Protein AF-A0A662EIR3-F1 (afdb_monomer)

Nearest PDB structures (foldseek):
  6yra-assembly1_A  TM=6.986E-01  e=1.076E-05  Pseudomonas jessenii
  5z3g-assembly1_T  TM=8.349E-01  e=4.621E-01  Saccharomyces cerevisiae S288C
  8etj-assembly1_P  TM=8.121E-01  e=1.147E+00  Schizosaccharomyces pombe
  6i6y-assembly1_A-2  TM=3.501E-01  e=4.910E-01  Thermus thermophilus HB8
  7vwy-assembly1_G  TM=3.283E-01  e=4.096E+00  Escherichia coli K-12

pLDDT: mean 91.27, std 8.28, range [61.19, 98.62]

Sequence (252 aa):
GTSTDVAYIVKGFPRESSITVTIGGVKTNIRCPDLLSIALGGGTIVKHRGEEVQALGPESVGYNLVRLGKAFGGPLLTVHDVAVAQGVLDKRLDVFKTDFATHPEKIDALPERLIENAWAAIKATLEEAIDKMKTTAEPVPAIFIGGGALVVPREGIAGVSEVLSPEHFEVGGAVGTTIAEIGAYAEGVVDLEREEREEAIARVIEQAKDNAAAAGAIRETVEVMDIEEIPFTYMPGKREKIRVRVKGKIFA

Foldseek 3Di:
DFKDKDFDDDPRHTDWDPAQDQDPNRGHPDTDRDIDIDRDFQQFFQDADQLRTPDTDVDGCVVCCCPADQLNVHDTDGLLLLLVLVVLQDFADPVDPDTSGPCVVSSVPHDPSSSVNVLVNLLVRVLVSLVVRDPDQAADAAEAAAPRSSSHDQPPRHSHPGYDYDPHRNCVVVVCVVFDWQKFKFKDKDFVVVDPPVVRQVVRVVVRLVRSVVVQFPSVQKDWDDWDWAFDPPDPGGITMIMIMITGHNPD

Radius of gyration: 23.66 Å; Cα contacts (8 Å, |Δi|>4): 471; chains: 1; bounding box: 55×37×73 Å

Structure (mmCIF, N/CA/C/O backbone):
data_AF-A0A662EIR3-F1
#
_entry.id   AF-A0A662EIR3-F1
#
loop_
_atom_site.group_PDB
_atom_site.id
_atom_site.type_symbol
_atom_site.label_atom_id
_atom_site.label_alt_id
_atom_site.label_comp_id
_atom_site.label_asym_id
_atom_site.label_entity_id
_atom_site.label_seq_id
_atom_site.pdbx_PDB_ins_code
_atom_site.Cartn_x
_atom_site.Cartn_y
_atom_site.Cartn_z
_atom_site.occupancy
_atom_site.B_iso_or_equiv
_atom_site.auth_seq_id
_atom_site.auth_comp_id
_atom_site.auth_asym_id
_atom_site.auth_atom_id
_atom_site.pdbx_PDB_model_num
ATOM 1 N N . GLY A 1 1 ? 1.526 5.157 -9.940 1.00 83.62 1 GLY A N 1
ATOM 2 C CA . GLY A 1 1 ? 2.305 5.692 -11.081 1.00 83.62 1 GLY A CA 1
ATOM 3 C C . GLY A 1 1 ? 3.651 6.237 -10.641 1.00 83.62 1 GLY A C 1
ATOM 4 O O . GLY A 1 1 ? 4.645 5.970 -11.299 1.00 83.62 1 GLY A O 1
ATOM 5 N N . THR A 1 2 ? 3.682 6.976 -9.533 1.00 92.38 2 THR A N 1
ATOM 6 C CA . THR A 1 2 ? 4.880 7.630 -8.979 1.00 92.38 2 THR A CA 1
ATOM 7 C C . THR A 1 2 ? 5.377 6.993 -7.682 1.00 92.38 2 THR A C 1
ATOM 9 O O . THR A 1 2 ? 6.575 6.977 -7.432 1.00 92.38 2 THR A O 1
ATOM 12 N N . SER A 1 3 ? 4.458 6.473 -6.873 1.00 94.12 3 SER A N 1
ATOM 13 C CA . SER A 1 3 ? 4.717 5.905 -5.553 1.00 94.12 3 SER A CA 1
ATOM 14 C C . SER A 1 3 ? 3.952 4.599 -5.352 1.00 94.12 3 SER A C 1
ATOM 16 O O . SER A 1 3 ? 3.041 4.276 -6.128 1.00 94.12 3 SER A O 1
ATOM 18 N N . THR A 1 4 ? 4.343 3.892 -4.294 1.00 95.31 4 THR A N 1
ATOM 19 C CA . THR A 1 4 ? 3.625 2.772 -3.686 1.00 95.31 4 THR A CA 1
ATOM 20 C C . THR A 1 4 ? 3.397 3.133 -2.227 1.00 95.31 4 THR A C 1
ATOM 22 O O . THR A 1 4 ? 4.340 3.516 -1.534 1.00 95.31 4 THR A O 1
ATOM 25 N N . ASP A 1 5 ? 2.150 3.018 -1.786 1.00 94.44 5 ASP A N 1
ATOM 26 C CA . ASP A 1 5 ? 1.739 3.282 -0.413 1.00 94.44 5 ASP A CA 1
ATOM 27 C C . ASP A 1 5 ? 1.404 1.947 0.252 1.00 94.44 5 ASP A C 1
ATOM 29 O O . ASP A 1 5 ? 0.556 1.196 -0.233 1.00 94.44 5 ASP A O 1
ATOM 33 N N . VAL A 1 6 ? 2.100 1.632 1.341 1.00 94.75 6 VAL A N 1
ATOM 34 C CA . VAL A 1 6 ? 1.934 0.383 2.086 1.00 94.75 6 VAL A CA 1
ATOM 35 C C . VAL A 1 6 ? 1.214 0.692 3.393 1.00 94.75 6 VAL A C 1
ATOM 37 O O . VAL A 1 6 ? 1.633 1.574 4.140 1.00 94.75 6 VAL A O 1
ATOM 40 N N . ALA A 1 7 ? 0.142 -0.043 3.672 1.00 92.88 7 ALA A N 1
ATOM 41 C CA . ALA A 1 7 ? -0.585 -0.010 4.937 1.00 92.88 7 ALA A CA 1
ATOM 42 C C . ALA A 1 7 ? -0.716 -1.427 5.497 1.00 92.88 7 ALA A C 1
ATOM 44 O O . ALA A 1 7 ? -0.669 -2.408 4.754 1.00 92.88 7 ALA A O 1
ATOM 45 N N . TYR A 1 8 ? -0.933 -1.526 6.806 1.00 92.50 8 TYR A N 1
ATOM 46 C CA . TYR A 1 8 ? -1.205 -2.791 7.479 1.00 92.50 8 TYR A CA 1
ATOM 47 C C . TYR A 1 8 ? -2.636 -2.828 8.006 1.00 92.50 8 TYR A C 1
ATOM 49 O O . TYR A 1 8 ? -3.099 -1.851 8.594 1.00 92.50 8 TYR A O 1
ATOM 57 N N . ILE A 1 9 ? -3.332 -3.953 7.827 1.00 89.50 9 ILE A N 1
ATOM 58 C CA . ILE A 1 9 ? -4.700 -4.143 8.321 1.00 89.50 9 ILE A CA 1
ATOM 59 C C . ILE A 1 9 ? -4.675 -5.102 9.511 1.00 89.50 9 ILE A C 1
ATOM 61 O O . ILE A 1 9 ? -4.200 -6.229 9.407 1.00 89.50 9 ILE A O 1
ATOM 65 N N . VAL A 1 10 ? -5.238 -4.670 10.637 1.00 82.62 10 VAL A N 1
ATOM 66 C CA . VAL A 1 10 ? -5.405 -5.464 11.857 1.00 82.62 10 VAL A CA 1
ATOM 67 C C . VAL A 1 10 ? -6.895 -5.587 12.144 1.00 82.62 10 VAL A C 1
ATOM 69 O O . VAL A 1 10 ? -7.578 -4.579 12.301 1.00 82.62 10 VAL A O 1
ATOM 72 N N . LYS A 1 11 ? -7.414 -6.821 12.203 1.00 80.12 11 LYS A N 1
ATOM 73 C CA . LYS A 1 11 ? -8.836 -7.106 12.496 1.00 80.12 11 LYS A CA 1
ATOM 74 C C . LYS A 1 11 ? -9.819 -6.306 11.615 1.00 80.12 11 LYS A C 1
ATOM 76 O O . LYS A 1 11 ? -10.857 -5.856 12.084 1.00 80.12 11 LYS A O 1
ATOM 81 N N . GLY A 1 12 ? -9.476 -6.112 10.341 1.00 78.19 12 GLY A N 1
ATOM 82 C CA . GLY A 1 12 ? -10.305 -5.382 9.375 1.00 78.19 12 GLY A CA 1
ATOM 83 C C . GLY A 1 12 ? -10.124 -3.860 9.361 1.00 78.19 12 GLY A C 1
ATOM 84 O O . GLY A 1 12 ? -10.799 -3.199 8.580 1.00 78.19 12 GLY A O 1
ATOM 85 N N . PHE A 1 13 ? -9.209 -3.297 10.164 1.00 77.06 13 PHE A N 1
ATOM 86 C CA . PHE A 1 13 ? -8.953 -1.851 10.224 1.00 77.06 13 PHE A CA 1
ATOM 87 C C . PHE A 1 13 ? -7.511 -1.509 9.875 1.00 77.06 13 PHE A C 1
ATOM 89 O O . PHE A 1 13 ? -6.610 -2.264 10.241 1.00 77.06 13 PHE A O 1
ATOM 96 N N . PRO A 1 14 ? -7.260 -0.355 9.232 1.00 84.75 14 PRO A N 1
ATOM 97 C CA . PRO A 1 14 ? -5.908 0.164 9.109 1.00 84.75 14 PRO A CA 1
ATOM 98 C C . PRO A 1 14 ? -5.269 0.309 10.493 1.00 84.75 14 PRO A C 1
ATOM 100 O O . PRO A 1 14 ? -5.877 0.870 11.411 1.00 84.75 14 PRO A O 1
ATOM 103 N N . ARG A 1 15 ? -4.038 -0.185 10.636 1.00 85.69 15 ARG A N 1
ATOM 104 C CA . ARG A 1 15 ? -3.185 0.081 11.795 1.00 85.69 15 ARG A CA 1
ATOM 105 C C . ARG A 1 15 ? -3.068 1.594 11.969 1.00 85.69 15 ARG A C 1
ATOM 107 O O . ARG A 1 15 ? -2.798 2.299 11.003 1.00 85.69 15 ARG A O 1
ATOM 114 N N . GLU A 1 16 ? -3.280 2.098 13.181 1.00 79.75 16 GLU A N 1
ATOM 115 C CA . GLU A 1 16 ? -3.047 3.513 13.488 1.00 79.75 16 GLU A CA 1
ATOM 116 C C . GLU A 1 16 ? -1.551 3.765 13.709 1.00 79.75 16 GLU A C 1
ATOM 118 O O . GLU A 1 16 ? -0.860 2.936 14.307 1.00 79.75 16 GLU A O 1
ATOM 123 N N . SER A 1 17 ? -1.060 4.927 13.275 1.00 71.12 17 SER A N 1
ATOM 124 C CA . SER A 1 17 ? 0.298 5.353 13.613 1.00 71.12 17 SER A CA 1
ATOM 125 C C . SER A 1 17 ? 0.422 5.558 15.126 1.00 71.12 17 SER A C 1
ATOM 127 O O . SER A 1 17 ? -0.402 6.231 15.752 1.00 71.12 17 SER A O 1
ATOM 129 N N . SER A 1 18 ? 1.468 4.981 15.722 1.00 61.19 18 SER A N 1
ATOM 130 C CA . SER A 1 18 ? 1.810 5.163 17.139 1.00 61.19 18 SER A CA 1
ATOM 131 C C . SER A 1 18 ? 2.574 6.466 17.406 1.00 61.19 18 SER A C 1
ATOM 133 O O . SER A 1 18 ? 2.771 6.843 18.562 1.00 61.19 18 SER A O 1
ATOM 135 N N . ILE A 1 19 ? 3.005 7.162 16.348 1.00 61.62 19 ILE A N 1
ATOM 136 C CA . ILE A 1 19 ? 3.846 8.357 16.422 1.00 61.62 19 ILE A CA 1
ATOM 137 C C . ILE A 1 19 ? 2.969 9.601 16.261 1.00 61.62 19 ILE A C 1
ATOM 139 O O . ILE A 1 19 ? 2.091 9.661 15.405 1.00 61.62 19 ILE A O 1
ATOM 143 N N . THR A 1 20 ? 3.236 10.629 17.072 1.00 61.50 20 THR A N 1
ATOM 144 C CA . THR A 1 20 ? 2.607 11.949 16.911 1.00 61.50 20 THR A CA 1
ATOM 145 C C . THR A 1 20 ? 2.882 12.495 15.510 1.00 61.50 20 THR A C 1
ATOM 147 O O . THR A 1 20 ? 4.029 12.746 15.133 1.00 61.50 20 THR A O 1
ATOM 150 N N . VAL A 1 21 ? 1.823 12.682 14.725 1.00 63.56 21 VAL A N 1
ATOM 151 C CA . VAL A 1 21 ? 1.935 13.150 13.342 1.00 63.56 21 VAL A CA 1
ATOM 152 C C . VAL A 1 21 ? 2.084 14.663 13.335 1.00 63.56 21 VAL A C 1
ATOM 154 O O . VAL A 1 21 ? 1.350 15.378 14.021 1.00 63.56 21 VAL A O 1
ATOM 157 N N . THR A 1 22 ? 3.035 15.163 12.548 1.00 63.62 22 THR A N 1
ATOM 158 C CA . THR A 1 22 ? 3.207 16.602 12.338 1.00 63.62 22 THR A CA 1
ATOM 159 C C . THR A 1 22 ? 2.425 17.028 11.100 1.00 63.62 22 THR A C 1
ATOM 161 O O . THR A 1 22 ? 2.801 16.674 9.987 1.00 63.62 22 THR A O 1
ATOM 164 N N . ILE A 1 23 ? 1.348 17.793 11.280 1.00 67.75 23 ILE A N 1
ATOM 165 C CA . ILE A 1 23 ? 0.509 18.311 10.189 1.00 67.75 23 ILE A CA 1
ATOM 166 C C . ILE A 1 23 ? 0.749 19.817 10.092 1.00 67.75 23 ILE A C 1
ATOM 168 O O . ILE A 1 23 ? 0.566 20.539 11.069 1.00 67.75 23 ILE A O 1
ATOM 172 N N . GLY A 1 24 ? 1.221 20.297 8.936 1.00 70.00 24 GLY A N 1
ATOM 173 C CA . GLY A 1 24 ? 1.513 21.724 8.735 1.00 70.00 24 GLY A CA 1
ATOM 174 C C . GLY A 1 24 ? 2.557 22.297 9.707 1.00 70.00 24 GLY A C 1
ATOM 175 O O . GLY A 1 24 ? 2.486 23.470 10.056 1.00 70.00 24 GLY A O 1
ATOM 176 N N . GLY A 1 25 ? 3.493 21.472 10.192 1.00 71.50 25 GLY A N 1
ATOM 177 C CA . GLY A 1 25 ? 4.500 21.867 11.187 1.00 71.50 25 GLY A CA 1
ATOM 178 C C . GLY A 1 25 ? 4.048 21.758 12.650 1.00 71.50 25 GLY A C 1
ATOM 179 O O . GLY A 1 25 ? 4.860 21.968 13.549 1.00 71.50 25 GLY A O 1
ATOM 180 N N . VAL A 1 26 ? 2.792 21.381 12.914 1.00 73.88 26 VAL A N 1
ATOM 181 C CA . VAL A 1 26 ? 2.252 21.213 14.271 1.00 73.88 26 VAL A CA 1
ATOM 182 C C . VAL A 1 26 ? 2.210 19.737 14.641 1.00 73.88 26 VAL A C 1
ATOM 184 O O . VAL A 1 26 ? 1.605 18.939 13.929 1.00 73.88 26 VAL A O 1
ATOM 187 N N . LYS A 1 27 ? 2.816 19.366 15.776 1.00 73.69 27 LYS A N 1
ATOM 188 C CA . LYS A 1 27 ? 2.657 18.021 16.345 1.00 73.69 27 LYS A CA 1
ATOM 189 C C . LYS A 1 27 ? 1.226 17.844 16.835 1.00 73.69 27 LYS A C 1
ATOM 191 O O . LYS A 1 27 ? 0.773 18.570 17.716 1.00 73.69 27 LYS A O 1
ATOM 196 N N . THR A 1 28 ? 0.538 16.861 16.278 1.00 66.38 28 THR A N 1
ATOM 197 C CA . THR A 1 28 ? -0.834 16.516 16.635 1.00 66.38 28 THR A CA 1
ATOM 198 C C . THR A 1 28 ? -0.865 15.164 17.339 1.00 66.38 28 THR A C 1
ATOM 200 O O . THR A 1 28 ? -0.016 14.305 17.099 1.00 66.38 28 THR A O 1
ATOM 203 N N . ASN A 1 29 ? -1.861 14.970 18.204 1.00 63.31 29 ASN A N 1
ATOM 204 C CA . ASN A 1 29 ? -2.186 13.661 18.775 1.00 63.31 29 ASN A CA 1
ATOM 205 C C . ASN A 1 29 ? -3.294 12.959 17.966 1.00 63.31 29 ASN A C 1
ATOM 207 O O . ASN A 1 29 ? -4.036 12.135 18.496 1.00 63.31 29 ASN A O 1
ATOM 211 N N . ILE A 1 30 ? -3.455 13.347 16.695 1.00 65.69 30 ILE A N 1
ATOM 212 C CA . ILE A 1 30 ? -4.407 12.724 15.780 1.00 65.69 30 ILE A CA 1
ATOM 213 C C . ILE A 1 30 ? -3.809 11.385 15.371 1.00 65.69 30 ILE A C 1
ATOM 215 O O . ILE A 1 30 ? -2.724 11.334 14.790 1.00 65.69 30 ILE A O 1
ATOM 219 N N . ARG A 1 31 ? -4.522 10.303 15.672 1.00 65.44 31 ARG A N 1
ATOM 220 C CA . ARG A 1 31 ? -4.171 8.977 15.176 1.00 65.44 31 ARG A CA 1
ATOM 221 C C . ARG A 1 31 ? -4.766 8.810 13.781 1.00 65.44 31 ARG A C 1
ATOM 223 O O . ARG A 1 31 ? -5.983 8.804 13.622 1.00 65.44 31 ARG A O 1
ATOM 230 N N . CYS A 1 32 ? -3.902 8.748 12.773 1.00 71.56 32 CYS A N 1
ATOM 231 C CA . CYS A 1 32 ? -4.267 8.474 11.385 1.00 71.56 32 CYS A CA 1
ATOM 232 C C . CYS A 1 32 ? -3.869 7.039 11.005 1.00 71.56 32 CYS A C 1
ATOM 234 O O . CYS A 1 32 ? -3.042 6.438 11.704 1.00 71.56 32 CYS A O 1
ATOM 236 N N . PRO A 1 33 ? -4.415 6.490 9.903 1.00 79.88 33 PRO A N 1
ATOM 237 C CA . PRO A 1 33 ? -3.879 5.279 9.300 1.00 79.88 33 PRO A CA 1
ATOM 238 C C . PRO A 1 33 ? -2.369 5.397 9.103 1.00 79.88 33 PRO A C 1
ATOM 240 O O . PRO A 1 33 ? -1.872 6.424 8.633 1.00 79.88 33 PRO A O 1
ATOM 243 N N . ASP A 1 34 ? -1.657 4.355 9.501 1.00 85.38 34 ASP A N 1
ATOM 244 C CA . ASP A 1 34 ? -0.227 4.232 9.299 1.00 85.38 34 ASP A CA 1
ATOM 245 C C . ASP A 1 34 ? 0.041 3.853 7.842 1.00 85.38 34 ASP A C 1
ATOM 247 O O . ASP A 1 34 ? -0.380 2.794 7.366 1.00 85.38 34 ASP A O 1
ATOM 251 N N . LEU A 1 35 ? 0.693 4.764 7.129 1.00 88.62 35 LEU A N 1
ATOM 252 C CA . LEU A 1 35 ? 0.992 4.654 5.710 1.00 88.62 35 LEU A CA 1
ATOM 253 C C . LEU A 1 35 ? 2.485 4.881 5.506 1.00 88.62 35 LEU A C 1
ATOM 255 O O . LEU A 1 35 ? 3.019 5.935 5.855 1.00 88.62 35 LEU A O 1
ATOM 259 N N . LEU A 1 36 ? 3.144 3.903 4.892 1.00 90.94 36 LEU A N 1
ATOM 260 C CA . LEU A 1 36 ? 4.515 4.021 4.423 1.00 90.94 36 LEU A CA 1
ATOM 261 C C . LEU A 1 36 ? 4.509 4.244 2.912 1.00 90.94 36 LEU A C 1
ATOM 263 O O . LEU A 1 36 ? 4.244 3.323 2.142 1.00 90.94 36 LEU A O 1
ATOM 267 N N . SER A 1 37 ? 4.838 5.461 2.491 1.00 93.38 37 SER A N 1
ATOM 268 C CA . SER A 1 37 ? 4.984 5.806 1.077 1.00 93.38 37 SER A CA 1
ATOM 269 C C . SER A 1 37 ? 6.434 5.648 0.627 1.00 93.38 37 SER A C 1
ATOM 271 O O . SER A 1 37 ? 7.339 6.273 1.183 1.00 93.38 37 SER A O 1
ATOM 273 N N . ILE A 1 38 ? 6.652 4.863 -0.426 1.00 95.44 38 ILE A N 1
ATOM 274 C CA . ILE A 1 38 ? 7.944 4.733 -1.109 1.00 95.44 38 ILE A CA 1
ATOM 275 C C . ILE A 1 38 ? 7.860 5.301 -2.528 1.00 95.44 38 ILE A C 1
ATOM 277 O O . ILE A 1 38 ? 6.828 5.209 -3.198 1.00 95.44 38 ILE A O 1
ATOM 281 N N . ALA A 1 39 ? 8.965 5.870 -3.017 1.00 95.00 39 ALA A N 1
ATOM 282 C CA . ALA A 1 39 ? 9.076 6.452 -4.360 1.00 95.00 39 ALA A CA 1
ATOM 283 C C . ALA A 1 39 ? 9.225 5.380 -5.463 1.00 95.00 39 ALA A C 1
ATOM 285 O O . ALA A 1 39 ? 10.112 5.448 -6.316 1.00 95.00 39 ALA A O 1
ATOM 286 N N . LEU A 1 40 ? 8.357 4.370 -5.434 1.00 97.12 40 LEU A N 1
ATOM 287 C CA . LEU A 1 40 ? 8.352 3.236 -6.347 1.00 97.12 40 LEU A CA 1
ATOM 288 C C . LEU A 1 40 ? 6.993 3.136 -7.039 1.00 97.12 40 LEU A C 1
ATOM 290 O O . LEU A 1 40 ? 6.003 2.752 -6.434 1.00 97.12 40 LEU A O 1
ATOM 294 N N . GLY A 1 41 ? 6.931 3.461 -8.320 1.00 95.75 41 GLY A N 1
ATOM 295 C CA . GLY A 1 41 ? 5.775 3.214 -9.173 1.00 95.75 41 GLY A CA 1
ATOM 296 C C . GLY A 1 41 ? 6.220 3.021 -10.617 1.00 95.75 41 GLY A C 1
ATOM 297 O O . GLY A 1 41 ? 7.395 3.179 -10.923 1.00 95.75 41 GLY A O 1
ATOM 298 N N . GLY A 1 42 ? 5.291 2.722 -11.529 1.00 95.19 42 GLY A N 1
ATOM 299 C CA . GLY A 1 42 ? 5.645 2.433 -12.928 1.00 95.19 42 GLY A CA 1
ATOM 300 C C . GLY A 1 42 ? 6.483 3.506 -13.630 1.00 95.19 42 GLY A C 1
ATOM 301 O O . GLY A 1 42 ? 7.351 3.178 -14.426 1.00 95.19 42 GLY A O 1
ATOM 302 N N . GLY A 1 43 ? 6.296 4.783 -13.299 1.00 96.88 43 GLY A N 1
ATOM 303 C CA . GLY A 1 43 ? 7.100 5.869 -13.855 1.00 96.88 43 GLY A CA 1
ATOM 304 C C . GLY A 1 43 ? 8.414 6.141 -13.122 1.00 96.88 43 GLY A C 1
ATOM 305 O O . GLY A 1 43 ? 9.130 7.052 -13.530 1.00 96.88 43 GLY A O 1
ATOM 306 N N . THR A 1 44 ? 8.718 5.451 -12.020 1.00 98.44 44 THR A N 1
ATOM 307 C CA . THR A 1 44 ? 9.977 5.639 -11.284 1.00 98.44 44 THR A CA 1
ATOM 308 C C . THR A 1 44 ? 11.153 5.358 -12.210 1.00 98.44 44 THR A C 1
ATOM 310 O O . THR A 1 44 ? 11.189 4.324 -12.878 1.00 98.44 44 THR A O 1
ATOM 313 N N . ILE A 1 45 ? 12.097 6.298 -12.268 1.00 98.56 45 ILE A N 1
ATOM 314 C CA . ILE A 1 45 ? 13.262 6.214 -13.151 1.00 98.56 45 ILE A CA 1
ATOM 315 C C . ILE A 1 45 ? 14.263 5.208 -12.580 1.00 98.56 45 ILE A C 1
ATOM 317 O O . ILE A 1 45 ? 14.642 5.294 -11.412 1.00 98.56 45 ILE A O 1
ATOM 321 N N . VAL A 1 46 ? 14.734 4.291 -13.421 1.00 98.56 46 VAL A N 1
ATOM 322 C CA . VAL A 1 46 ? 15.822 3.365 -13.095 1.00 98.56 46 VAL A CA 1
ATOM 323 C C . VAL A 1 46 ? 17.140 4.031 -13.482 1.00 98.56 46 VAL A C 1
ATOM 325 O O . VAL A 1 46 ? 17.440 4.209 -14.664 1.00 98.56 46 VAL A O 1
ATOM 328 N N . LYS A 1 47 ? 17.934 4.435 -12.486 1.00 98.25 47 LYS A N 1
ATOM 329 C CA . LYS A 1 47 ? 19.252 5.044 -12.697 1.00 98.25 47 LYS A CA 1
ATOM 330 C C . LYS A 1 47 ? 20.283 3.933 -12.805 1.00 98.25 47 LYS A C 1
ATOM 332 O O . LYS A 1 47 ? 20.452 3.160 -11.865 1.00 98.25 47 LYS A O 1
ATOM 337 N N . HIS A 1 48 ? 20.981 3.860 -13.931 1.00 97.81 48 HIS A N 1
ATOM 338 C CA . HIS A 1 48 ? 21.931 2.786 -14.198 1.00 97.81 48 HIS A CA 1
ATOM 339 C C . HIS A 1 48 ? 23.194 3.293 -14.904 1.00 97.81 48 HIS A C 1
ATOM 341 O O . HIS A 1 48 ? 23.182 4.332 -15.569 1.00 97.81 48 HIS A O 1
ATOM 347 N N . ARG A 1 49 ? 24.287 2.539 -14.771 1.00 96.94 49 ARG A N 1
ATOM 348 C CA . ARG A 1 49 ? 25.535 2.723 -15.518 1.00 96.94 49 ARG A CA 1
ATOM 349 C C . ARG A 1 49 ? 25.908 1.391 -16.160 1.00 96.94 49 ARG A C 1
ATOM 351 O O . ARG A 1 49 ? 26.348 0.471 -15.481 1.00 96.94 49 ARG A O 1
ATOM 358 N N . GLY A 1 50 ? 25.716 1.284 -17.473 1.00 95.06 50 GLY A N 1
ATOM 359 C CA . GLY A 1 50 ? 25.782 -0.018 -18.140 1.00 95.06 50 GLY A CA 1
ATOM 360 C C . GLY A 1 50 ? 24.688 -0.933 -17.592 1.00 95.06 50 GLY A C 1
ATOM 361 O O . GLY A 1 50 ? 23.520 -0.554 -17.614 1.00 95.06 50 GLY A O 1
ATOM 362 N N . GLU A 1 51 ? 25.069 -2.093 -17.069 1.00 97.19 51 GLU A N 1
ATOM 363 C CA . GLU A 1 51 ? 24.150 -3.082 -16.486 1.00 97.19 51 GLU A CA 1
ATOM 364 C C . GLU A 1 51 ? 23.939 -2.913 -14.973 1.00 97.19 51 GLU A C 1
ATOM 366 O O . GLU A 1 51 ? 23.092 -3.583 -14.386 1.00 97.19 51 GLU A O 1
ATOM 371 N N . GLU A 1 52 ? 24.707 -2.034 -14.326 1.00 97.31 52 GLU A N 1
ATOM 372 C CA . GLU A 1 52 ? 24.623 -1.785 -12.887 1.00 97.31 52 GLU A CA 1
ATOM 373 C C . GLU A 1 52 ? 23.515 -0.773 -12.577 1.00 97.31 52 GLU A C 1
ATOM 375 O O . GLU A 1 52 ? 23.531 0.353 -13.086 1.00 97.31 52 GLU A O 1
ATOM 380 N N . VAL A 1 53 ? 22.578 -1.146 -11.704 1.00 98.19 53 VAL A N 1
ATOM 381 C CA . VAL A 1 53 ? 21.535 -0.248 -11.195 1.00 98.19 53 VAL A CA 1
ATOM 382 C C . VAL A 1 53 ? 22.070 0.510 -9.988 1.00 98.19 53 VAL A C 1
ATOM 384 O O . VAL A 1 53 ? 22.390 -0.079 -8.962 1.00 98.19 53 VAL A O 1
ATOM 387 N N . GLN A 1 54 ? 22.157 1.832 -10.114 1.00 97.75 54 GLN A N 1
ATOM 388 C CA . GLN A 1 54 ? 22.684 2.715 -9.074 1.00 97.75 54 GLN A CA 1
ATOM 389 C C . GLN A 1 54 ? 21.604 3.136 -8.074 1.00 97.75 54 GLN A C 1
ATOM 391 O O . GLN A 1 54 ? 21.899 3.317 -6.896 1.00 97.75 54 GLN A O 1
ATOM 396 N N . ALA A 1 55 ? 20.371 3.347 -8.547 1.00 97.25 55 ALA A N 1
ATOM 397 C CA . ALA A 1 55 ? 19.235 3.743 -7.718 1.00 97.25 55 ALA A CA 1
ATOM 398 C C . ALA A 1 55 ? 17.903 3.614 -8.475 1.00 97.25 55 ALA A C 1
ATOM 400 O O . ALA A 1 55 ? 17.860 3.640 -9.708 1.00 97.25 55 ALA A O 1
ATOM 401 N N . LEU A 1 56 ? 16.807 3.571 -7.718 1.00 97.88 56 LEU A N 1
ATOM 402 C CA . LEU A 1 56 ? 15.445 3.760 -8.214 1.00 97.88 56 LEU A CA 1
ATOM 403 C C . LEU A 1 56 ? 14.929 5.119 -7.732 1.00 97.88 56 LEU A C 1
ATOM 405 O O . LEU A 1 56 ? 14.869 5.370 -6.530 1.00 97.88 56 LEU A O 1
ATOM 409 N N . GLY A 1 57 ? 14.560 5.999 -8.662 1.00 95.62 57 GLY A N 1
ATOM 410 C CA . GLY A 1 57 ? 14.009 7.314 -8.341 1.00 95.62 57 GLY A CA 1
ATOM 411 C C . GLY A 1 57 ? 14.927 8.187 -7.458 1.00 95.62 57 GLY A C 1
ATOM 412 O O . GLY A 1 57 ? 16.159 8.114 -7.588 1.00 95.62 57 GLY A O 1
ATOM 413 N N . PRO A 1 58 ? 14.353 9.052 -6.593 1.00 95.38 58 PRO A N 1
ATOM 414 C CA . PRO A 1 58 ? 12.913 9.235 -6.339 1.00 95.38 58 PRO A CA 1
ATOM 415 C C . PRO A 1 58 ? 12.145 9.890 -7.501 1.00 95.38 58 PRO A C 1
ATOM 417 O O . PRO A 1 58 ? 10.918 9.967 -7.479 1.00 95.38 58 PRO A O 1
ATOM 420 N N . GLU A 1 59 ? 12.852 10.377 -8.519 1.00 97.38 59 GLU A N 1
ATOM 421 C CA . GLU A 1 59 ? 12.276 10.994 -9.704 1.00 97.38 59 GLU A CA 1
ATOM 422 C C . GLU A 1 59 ? 11.413 9.995 -10.483 1.00 97.38 59 GLU A C 1
ATOM 424 O O . GLU A 1 59 ? 11.784 8.839 -10.716 1.00 97.38 59 GLU A O 1
ATOM 429 N N . SER A 1 60 ? 10.254 10.473 -10.929 1.00 97.50 60 SER A N 1
ATOM 430 C CA . SER A 1 60 ? 9.298 9.699 -11.705 1.00 97.50 60 SER A CA 1
ATOM 431 C C . SER A 1 60 ? 8.822 10.509 -12.900 1.00 97.50 60 SER A C 1
ATOM 433 O O . SER A 1 60 ? 8.561 11.707 -12.788 1.00 97.50 60 SER A O 1
ATOM 435 N N . VAL A 1 61 ? 8.653 9.848 -14.044 1.00 96.56 61 VAL A N 1
ATOM 436 C CA . VAL A 1 61 ? 8.049 10.473 -15.228 1.00 96.56 61 VAL A CA 1
ATOM 437 C C . VAL A 1 61 ? 6.543 10.695 -15.056 1.00 96.56 61 VAL A C 1
ATOM 439 O O . VAL A 1 61 ? 5.962 11.503 -15.779 1.00 96.56 61 VAL A O 1
ATOM 442 N N . GLY A 1 62 ? 5.908 10.030 -14.080 1.00 93.25 62 GLY A N 1
ATOM 443 C CA . GLY A 1 62 ? 4.503 10.228 -13.724 1.00 93.25 62 GLY A CA 1
ATOM 444 C C . GLY A 1 62 ? 3.573 10.187 -14.939 1.00 93.25 62 GLY A C 1
ATOM 445 O O . GLY A 1 62 ? 3.58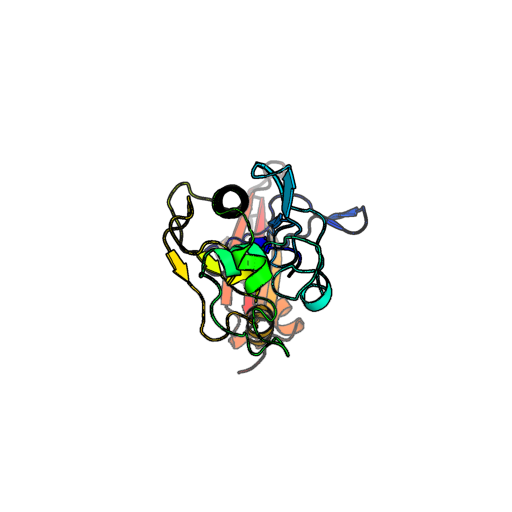8 9.233 -15.714 1.00 93.25 62 GLY A O 1
ATOM 446 N N . TYR A 1 63 ? 2.783 11.246 -15.132 1.00 90.88 63 TYR A N 1
ATOM 447 C CA . TYR A 1 63 ? 1.853 11.354 -16.263 1.00 90.88 63 TYR A CA 1
ATOM 448 C C . TYR A 1 63 ? 2.549 11.390 -17.641 1.00 90.88 63 TYR A C 1
ATOM 450 O O . TYR A 1 63 ? 1.908 11.121 -18.653 1.00 90.88 63 TYR A O 1
ATOM 458 N N . ASN A 1 64 ? 3.853 11.692 -17.698 1.00 95.00 64 ASN A N 1
ATOM 459 C CA . ASN A 1 64 ? 4.643 11.708 -18.932 1.00 95.00 64 ASN A CA 1
ATOM 460 C C . ASN A 1 64 ? 5.187 10.324 -19.324 1.00 95.00 64 ASN A C 1
ATOM 462 O O . ASN A 1 64 ? 6.015 10.250 -20.231 1.00 95.00 64 ASN A O 1
ATOM 466 N N . LEU A 1 65 ? 4.752 9.235 -18.679 1.00 94.81 65 LEU A N 1
ATOM 467 C CA . LEU A 1 65 ? 5.233 7.877 -18.959 1.00 94.81 65 LEU A CA 1
ATOM 468 C C . LEU A 1 65 ? 5.185 7.521 -20.451 1.00 94.81 65 LEU A C 1
ATOM 470 O O . LEU A 1 65 ? 6.203 7.130 -21.012 1.00 94.81 65 LEU A O 1
ATOM 474 N N . VAL A 1 66 ? 4.057 7.783 -21.115 1.00 94.25 66 VAL A N 1
ATOM 475 C CA . VAL A 1 66 ? 3.861 7.502 -22.552 1.00 94.25 66 VAL A CA 1
ATOM 476 C C . VAL A 1 66 ? 4.789 8.327 -23.456 1.00 94.25 66 VAL A C 1
ATOM 478 O O . VAL A 1 66 ? 5.001 7.994 -24.613 1.00 94.25 66 VAL A O 1
ATOM 481 N N . ARG A 1 67 ? 5.366 9.421 -22.954 1.00 94.81 67 ARG A N 1
ATOM 482 C CA . ARG A 1 67 ? 6.302 10.261 -23.712 1.00 94.81 67 ARG A CA 1
ATOM 483 C C . ARG A 1 67 ? 7.763 9.941 -23.398 1.00 94.81 67 ARG A C 1
ATOM 485 O O . ARG A 1 67 ? 8.624 10.127 -24.254 1.00 94.81 67 ARG A O 1
ATOM 492 N N . LEU A 1 68 ? 8.060 9.562 -22.156 1.00 97.75 68 LEU A N 1
ATOM 493 C CA . LEU A 1 68 ? 9.428 9.501 -21.643 1.00 97.75 68 LEU A CA 1
ATOM 494 C C . LEU A 1 68 ? 9.940 8.082 -21.375 1.00 97.75 68 LEU A C 1
ATOM 496 O O . LEU A 1 68 ? 11.157 7.905 -21.399 1.00 97.75 68 LEU A O 1
ATO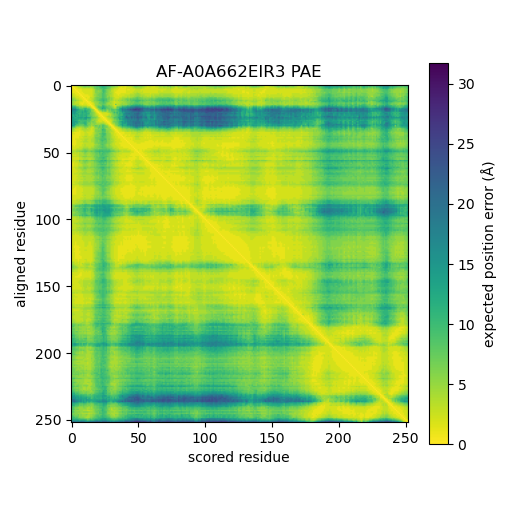M 500 N N . GLY A 1 69 ? 9.058 7.102 -21.160 1.00 97.69 69 GLY A N 1
ATOM 501 C CA . GLY A 1 69 ? 9.427 5.700 -20.939 1.00 97.69 69 GLY A CA 1
ATOM 502 C C . GLY A 1 69 ? 9.914 5.013 -22.216 1.00 97.69 69 GLY A C 1
ATOM 503 O O . GLY A 1 69 ? 9.433 5.316 -23.313 1.00 97.69 69 GLY A O 1
ATOM 504 N N . LYS A 1 70 ? 10.866 4.085 -22.089 1.00 98.19 70 LYS A N 1
ATOM 505 C CA . LYS A 1 70 ? 11.474 3.384 -23.234 1.00 98.19 70 LYS A CA 1
ATOM 506 C C . LYS A 1 70 ? 10.478 2.541 -24.024 1.00 98.19 70 LYS A C 1
ATOM 508 O O . LYS A 1 70 ? 10.525 2.600 -25.251 1.00 98.19 70 LYS A O 1
ATOM 513 N N . ALA A 1 71 ? 9.545 1.861 -23.355 1.00 97.06 71 ALA A N 1
ATOM 514 C CA . ALA A 1 71 ? 8.474 1.069 -23.967 1.00 97.06 71 ALA A CA 1
ATOM 515 C C . ALA A 1 71 ? 7.583 1.903 -24.899 1.00 97.06 71 ALA A C 1
ATOM 517 O O . ALA A 1 71 ? 6.883 1.358 -25.752 1.00 97.06 71 ALA A O 1
ATOM 518 N N . PHE A 1 72 ? 7.623 3.230 -24.757 1.00 96.94 72 PHE A N 1
ATOM 519 C CA . PHE A 1 72 ? 6.868 4.182 -25.565 1.00 96.94 72 PHE A CA 1
ATOM 520 C C . PHE A 1 72 ? 7.734 5.020 -26.510 1.00 96.94 72 PHE A C 1
ATOM 522 O O . PHE A 1 72 ? 7.274 6.023 -27.052 1.00 96.94 72 PHE A O 1
ATOM 529 N N . GLY A 1 73 ? 9.000 4.649 -26.708 1.00 97.25 73 GLY A N 1
ATOM 530 C CA . GLY A 1 73 ? 9.902 5.393 -27.581 1.00 97.25 73 GLY A CA 1
ATOM 531 C C . GLY A 1 73 ? 10.677 6.506 -26.870 1.00 97.25 73 GLY A C 1
ATOM 532 O O . GLY A 1 73 ? 11.506 7.167 -27.501 1.00 97.25 73 GLY A O 1
ATOM 533 N N . GLY A 1 74 ? 10.469 6.705 -25.571 1.00 97.94 74 GLY A N 1
ATOM 534 C CA . GLY A 1 74 ? 11.144 7.726 -24.781 1.00 97.94 74 GLY A CA 1
ATOM 535 C C . GLY A 1 74 ? 12.596 7.381 -24.410 1.00 97.94 74 GLY A C 1
ATOM 536 O O . GLY A 1 74 ? 13.078 6.272 -24.669 1.00 97.94 74 GLY A O 1
ATOM 537 N N . PRO A 1 75 ? 13.343 8.345 -23.840 1.00 97.06 75 PRO A N 1
ATOM 538 C CA . PRO A 1 75 ? 14.759 8.158 -23.535 1.00 97.06 75 PRO A CA 1
ATOM 539 C C . PRO A 1 75 ? 15.028 7.496 -22.174 1.00 97.06 75 PRO A C 1
ATOM 541 O O . PRO A 1 75 ? 16.127 6.976 -21.975 1.00 97.06 75 PRO A O 1
ATOM 544 N N . LEU A 1 76 ? 14.073 7.515 -21.240 1.00 98.19 76 LEU A N 1
ATOM 545 C CA . LEU A 1 76 ? 14.291 7.139 -19.841 1.00 98.19 76 LEU A CA 1
ATOM 546 C C . LEU A 1 76 ? 13.849 5.701 -19.577 1.00 98.19 76 LEU A C 1
ATOM 548 O O . LEU A 1 76 ? 12.743 5.324 -19.945 1.00 98.19 76 LEU A O 1
ATOM 552 N N . LEU A 1 77 ? 14.704 4.922 -18.909 1.00 98.50 77 LEU A N 1
ATOM 553 C CA . LEU A 1 77 ? 14.334 3.611 -18.380 1.00 98.50 77 LEU A CA 1
ATOM 554 C C . LEU A 1 77 ? 13.512 3.789 -17.097 1.00 98.50 77 LEU A C 1
ATOM 556 O O . LEU A 1 77 ? 13.924 4.511 -16.186 1.00 98.50 77 LEU A O 1
ATOM 560 N N . THR A 1 78 ? 12.367 3.125 -17.022 1.00 98.50 78 THR A N 1
ATOM 561 C CA . THR A 1 78 ? 11.428 3.190 -15.897 1.00 98.50 78 THR A CA 1
ATOM 562 C C . THR A 1 78 ? 11.063 1.799 -15.383 1.00 98.50 78 THR A C 1
ATOM 564 O O . THR A 1 78 ? 11.312 0.797 -16.048 1.00 98.50 78 THR A O 1
ATOM 567 N N . VAL A 1 79 ? 10.444 1.723 -14.204 1.00 98.25 79 VAL A N 1
ATOM 568 C CA . VAL A 1 79 ? 9.918 0.461 -13.645 1.00 98.25 79 VAL A CA 1
ATOM 569 C C . VAL A 1 79 ? 8.916 -0.211 -14.592 1.00 98.25 79 VAL A C 1
ATOM 571 O O . VAL A 1 79 ? 8.941 -1.427 -14.741 1.00 98.25 79 VAL A O 1
ATOM 574 N N . HIS A 1 80 ? 8.073 0.570 -15.277 1.00 97.31 80 HIS A N 1
ATOM 575 C CA . HIS A 1 80 ? 7.160 0.066 -16.308 1.00 97.31 80 HIS A CA 1
ATOM 576 C C . HIS A 1 80 ? 7.923 -0.644 -17.426 1.00 97.31 80 HIS A C 1
ATOM 578 O O . HIS A 1 80 ? 7.556 -1.747 -17.807 1.00 97.31 80 HIS A O 1
ATOM 584 N N . ASP A 1 81 ? 9.011 -0.048 -17.910 1.00 98.06 81 ASP A N 1
ATOM 585 C CA . ASP A 1 81 ? 9.830 -0.634 -18.976 1.00 98.06 81 ASP A CA 1
ATOM 586 C C . ASP A 1 81 ? 10.473 -1.959 -18.538 1.00 98.06 81 ASP A C 1
ATOM 588 O O . ASP A 1 81 ? 10.508 -2.912 -19.311 1.00 98.06 81 ASP A O 1
ATOM 592 N N . VAL A 1 82 ? 10.937 -2.040 -17.285 1.00 98.38 82 VAL A N 1
ATOM 593 C CA . VAL A 1 82 ? 11.480 -3.280 -16.701 1.00 98.38 82 VAL A CA 1
ATOM 594 C C . VAL A 1 82 ? 10.398 -4.358 -16.606 1.00 98.38 82 VAL A C 1
ATOM 596 O O . VAL A 1 82 ? 10.664 -5.513 -16.920 1.00 98.38 82 VAL A O 1
ATOM 599 N N . ALA A 1 83 ? 9.174 -3.994 -16.219 1.00 97.50 83 ALA A N 1
ATOM 600 C CA . ALA A 1 83 ? 8.050 -4.925 -16.149 1.00 97.50 83 ALA A CA 1
ATOM 601 C C . ALA A 1 83 ? 7.634 -5.463 -17.531 1.00 97.50 83 ALA A C 1
ATOM 603 O O . ALA A 1 83 ? 7.325 -6.647 -17.662 1.00 97.50 83 ALA A O 1
ATOM 604 N N . VAL A 1 84 ? 7.671 -4.617 -18.568 1.00 97.12 84 VAL A N 1
ATOM 605 C CA . VAL A 1 84 ? 7.478 -5.056 -19.961 1.00 97.12 84 VAL A CA 1
ATOM 606 C C . VAL A 1 84 ? 8.589 -6.027 -20.368 1.00 97.12 84 VAL A C 1
ATOM 608 O O . VAL A 1 84 ? 8.296 -7.096 -20.890 1.00 97.12 84 VAL A O 1
ATOM 611 N N . ALA A 1 85 ? 9.852 -5.699 -20.076 1.00 97.56 85 ALA A N 1
ATOM 612 C CA . ALA A 1 85 ? 11.005 -6.540 -20.410 1.00 97.56 85 ALA A CA 1
ATOM 613 C C . ALA A 1 85 ? 10.977 -7.916 -19.720 1.00 97.56 85 ALA A C 1
ATOM 615 O O . ALA A 1 85 ? 11.364 -8.916 -20.311 1.00 97.56 85 ALA A O 1
ATOM 616 N N . GLN A 1 86 ? 10.501 -7.968 -18.473 1.00 96.62 86 GLN A N 1
ATOM 617 C CA . GLN A 1 86 ? 10.318 -9.205 -17.702 1.00 96.62 86 GLN A CA 1
ATOM 618 C C . GLN A 1 86 ? 9.109 -10.036 -18.170 1.00 96.62 86 GLN A C 1
ATOM 620 O O . GLN A 1 86 ? 8.890 -11.133 -17.665 1.00 96.62 86 GLN A O 1
ATOM 625 N N . GLY A 1 87 ? 8.284 -9.514 -19.085 1.00 94.00 87 GLY A N 1
ATOM 626 C CA . GLY A 1 87 ? 7.069 -10.185 -19.552 1.00 94.00 87 GLY A CA 1
ATOM 627 C C . GLY A 1 87 ? 5.954 -10.272 -18.506 1.00 94.00 87 GLY A C 1
ATOM 628 O O . GLY A 1 87 ? 4.987 -10.998 -18.710 1.00 94.00 87 GLY A O 1
ATOM 629 N N . VAL A 1 88 ? 6.060 -9.543 -17.389 1.00 92.81 88 VAL A N 1
ATOM 630 C CA . VAL A 1 88 ? 5.009 -9.505 -16.354 1.00 92.81 88 VAL A CA 1
ATOM 631 C C . VAL A 1 88 ? 3.886 -8.527 -16.702 1.00 92.81 88 VAL A C 1
ATOM 633 O O . VAL A 1 88 ? 2.777 -8.648 -16.185 1.00 92.81 88 VAL A O 1
ATOM 636 N N . LEU A 1 89 ? 4.176 -7.554 -17.573 1.00 92.50 89 LEU A N 1
ATOM 637 C CA . LEU A 1 89 ? 3.187 -6.666 -18.167 1.00 92.50 89 LEU A CA 1
ATOM 638 C C . LEU A 1 89 ? 3.026 -7.011 -19.649 1.00 92.50 89 LEU A C 1
ATOM 640 O O . LEU A 1 89 ? 3.852 -6.627 -20.472 1.00 92.50 89 LEU A O 1
ATOM 644 N N . ASP A 1 90 ? 1.938 -7.706 -19.965 1.00 87.38 90 ASP A N 1
ATOM 645 C CA . ASP A 1 90 ? 1.649 -8.290 -21.281 1.00 87.38 90 ASP A CA 1
ATOM 646 C C . ASP A 1 90 ? 0.302 -7.836 -21.871 1.00 87.38 90 ASP A C 1
ATOM 648 O O . ASP A 1 90 ? -0.103 -8.269 -22.951 1.00 87.38 90 ASP A O 1
ATOM 652 N N . LYS A 1 91 ? -0.414 -6.963 -21.156 1.00 86.94 91 LYS A N 1
ATOM 653 C CA . LYS A 1 91 ? -1.749 -6.500 -21.530 1.00 86.94 91 LYS A CA 1
ATOM 654 C C . LYS A 1 91 ? -1.947 -5.019 -21.262 1.00 86.94 91 LYS A C 1
ATOM 656 O O . LYS A 1 91 ? -1.438 -4.449 -20.293 1.00 86.94 91 LYS A O 1
ATOM 661 N N . ARG A 1 92 ? -2.768 -4.400 -22.108 1.00 86.62 92 ARG A N 1
ATOM 662 C CA . ARG A 1 92 ? -3.216 -3.022 -21.926 1.00 86.62 92 ARG A CA 1
ATOM 663 C C . ARG A 1 92 ? -4.151 -2.939 -20.720 1.00 86.62 92 ARG A C 1
ATOM 665 O O . ARG A 1 92 ? -5.118 -3.689 -20.634 1.00 86.62 92 ARG A O 1
ATOM 672 N N . LEU A 1 93 ? -3.916 -1.973 -19.837 1.00 77.19 93 LEU A N 1
ATOM 673 C CA . LEU A 1 93 ? -4.935 -1.560 -18.873 1.00 77.19 93 LEU A CA 1
ATOM 674 C C . LEU A 1 93 ? -5.951 -0.638 -19.544 1.00 77.19 93 LEU A C 1
ATOM 676 O O . LEU A 1 93 ? -5.555 0.323 -20.200 1.00 77.19 93 LEU A O 1
ATOM 680 N N . ASP A 1 94 ? -7.240 -0.838 -19.288 1.00 80.56 94 ASP A N 1
ATOM 681 C CA . ASP A 1 94 ? -8.295 0.035 -19.826 1.00 80.56 94 ASP A CA 1
ATOM 682 C C . ASP A 1 94 ? -8.206 1.487 -19.330 1.00 80.56 94 ASP A C 1
ATOM 684 O O . ASP A 1 94 ? -8.700 2.405 -19.983 1.00 80.56 94 ASP A O 1
ATOM 688 N N . VAL A 1 95 ? -7.496 1.726 -18.221 1.00 73.25 95 VAL A N 1
ATOM 689 C CA . VAL A 1 95 ? -7.180 3.080 -17.740 1.00 73.25 95 VAL A CA 1
ATOM 690 C C . VAL A 1 95 ? -6.229 3.842 -18.679 1.00 73.25 95 VAL A C 1
ATOM 692 O O . VAL A 1 95 ? -6.162 5.073 -18.630 1.00 73.25 95 VAL A O 1
ATOM 695 N N . PHE A 1 96 ? -5.487 3.144 -19.546 1.00 75.94 96 PHE A N 1
ATOM 696 C CA . PHE A 1 96 ? -4.568 3.750 -20.502 1.00 75.94 96 PHE A CA 1
ATOM 697 C C . PHE A 1 96 ? -5.177 3.820 -21.904 1.00 75.94 96 PHE A C 1
ATOM 699 O O . PHE A 1 96 ? -5.725 2.861 -22.436 1.00 75.94 96 PHE A O 1
ATOM 706 N N . LYS A 1 97 ? -5.018 4.982 -22.549 1.00 83.69 97 LYS A N 1
ATOM 707 C CA . LYS A 1 97 ? -5.458 5.206 -23.939 1.00 83.69 97 LYS A CA 1
ATOM 708 C C . LYS A 1 97 ? -4.584 4.497 -24.976 1.00 83.69 97 LYS A C 1
ATOM 710 O O . LYS A 1 97 ? -4.999 4.344 -26.119 1.00 83.69 97 LYS A O 1
ATOM 715 N N . THR A 1 98 ? -3.362 4.147 -24.595 1.00 87.75 98 THR A N 1
ATOM 716 C CA . THR A 1 98 ? -2.362 3.493 -25.441 1.00 87.75 98 THR A CA 1
ATOM 717 C C . THR A 1 98 ? -2.142 2.066 -24.962 1.00 87.75 98 THR A C 1
ATOM 719 O O . THR A 1 98 ? -2.466 1.752 -23.818 1.00 87.75 98 THR A O 1
ATOM 722 N N . ASP A 1 99 ? -1.577 1.227 -25.827 1.00 92.62 99 ASP A N 1
ATOM 723 C CA . ASP A 1 99 ? -1.092 -0.100 -25.450 1.00 92.62 99 ASP A CA 1
ATOM 724 C C . ASP A 1 99 ? 0.007 -0.031 -24.371 1.00 92.62 99 ASP A C 1
ATOM 726 O O . ASP A 1 99 ? 0.571 1.041 -24.144 1.00 92.62 99 ASP A O 1
ATOM 730 N N . PHE A 1 100 ? 0.322 -1.146 -23.705 1.00 93.00 100 PHE A N 1
ATOM 731 C CA . PHE A 1 100 ? 1.334 -1.200 -22.637 1.00 93.00 100 PHE A CA 1
ATOM 732 C C . PHE A 1 100 ? 2.769 -0.987 -23.146 1.00 93.00 100 PHE A C 1
ATOM 734 O O . PHE A 1 100 ? 3.626 -0.552 -22.374 1.00 93.00 100 PHE A O 1
ATOM 741 N N . ALA A 1 101 ? 3.016 -1.226 -24.435 1.00 95.12 101 ALA A N 1
ATOM 742 C CA . ALA A 1 101 ? 4.240 -0.868 -25.140 1.00 95.12 101 ALA A CA 1
ATOM 743 C C . ALA A 1 101 ? 3.913 -0.517 -26.598 1.00 95.12 101 ALA A C 1
ATOM 745 O O . ALA A 1 101 ? 3.172 -1.230 -27.265 1.00 95.12 101 ALA A O 1
ATOM 746 N N . THR A 1 102 ? 4.467 0.584 -27.104 1.00 95.88 102 THR A N 1
ATOM 747 C CA . THR A 1 102 ? 4.324 0.990 -28.518 1.00 95.88 102 THR A CA 1
ATOM 748 C C . THR A 1 102 ? 5.629 0.890 -29.299 1.00 95.88 102 THR A C 1
ATOM 750 O O . THR A 1 102 ? 5.609 0.996 -30.520 1.00 95.88 102 THR A O 1
ATOM 753 N N . HIS A 1 103 ? 6.744 0.699 -28.593 1.00 97.00 103 HIS A N 1
ATOM 754 C CA . HIS A 1 103 ? 8.094 0.566 -29.135 1.00 97.00 103 HIS A CA 1
ATOM 755 C C . HIS A 1 103 ? 8.811 -0.623 -28.462 1.00 97.00 103 HIS A C 1
ATOM 757 O O . HIS A 1 103 ? 9.776 -0.417 -27.714 1.00 97.00 103 HIS A O 1
ATOM 763 N N . PRO A 1 104 ? 8.308 -1.864 -28.635 1.00 95.56 104 PRO A N 1
ATOM 764 C CA . PRO A 1 104 ? 8.883 -3.054 -28.001 1.00 95.56 104 PRO A CA 1
ATOM 765 C C . PRO A 1 104 ? 10.357 -3.263 -28.375 1.00 95.56 104 PRO A C 1
ATOM 767 O O . PRO A 1 104 ? 11.145 -3.686 -27.538 1.00 95.56 104 PRO A O 1
ATOM 770 N N . GLU A 1 105 ? 10.783 -2.824 -29.561 1.00 97.38 105 GLU A N 1
ATOM 771 C CA . GLU A 1 105 ? 12.171 -2.924 -30.010 1.00 97.38 105 GLU A CA 1
ATOM 772 C C . GLU A 1 105 ? 13.158 -2.159 -29.111 1.00 97.38 105 GLU A C 1
ATOM 774 O O . GLU A 1 105 ? 14.339 -2.498 -29.038 1.00 97.38 105 GLU A O 1
ATOM 779 N N . LYS A 1 106 ? 12.695 -1.120 -28.398 1.00 97.25 106 LYS A N 1
ATOM 780 C CA . LYS A 1 106 ? 13.525 -0.399 -27.418 1.00 97.25 106 LYS A CA 1
ATOM 781 C C . LYS A 1 106 ? 13.685 -1.147 -26.107 1.00 97.25 106 LYS A C 1
ATOM 783 O O . LYS A 1 106 ? 14.627 -0.848 -25.373 1.00 97.25 106 LYS A O 1
ATOM 788 N N . ILE A 1 107 ? 12.757 -2.048 -25.809 1.00 97.50 107 ILE A N 1
ATOM 789 C CA . ILE A 1 107 ? 12.828 -2.947 -24.666 1.00 97.50 107 ILE A CA 1
ATOM 790 C C . ILE A 1 107 ? 13.740 -4.121 -25.007 1.00 97.50 107 ILE A C 1
ATOM 792 O O . ILE A 1 107 ? 14.678 -4.375 -24.260 1.00 97.50 107 ILE A O 1
ATOM 796 N N . ASP A 1 108 ? 13.559 -4.726 -26.181 1.00 95.88 108 ASP A N 1
ATOM 797 C CA . ASP A 1 108 ? 14.377 -5.847 -26.664 1.00 95.88 108 ASP A CA 1
ATOM 798 C C . ASP A 1 108 ? 15.868 -5.487 -26.799 1.00 95.88 108 ASP A C 1
ATOM 800 O O . ASP A 1 108 ? 16.744 -6.342 -26.696 1.00 95.88 108 ASP A O 1
ATOM 804 N N . ALA A 1 109 ? 16.179 -4.205 -27.018 1.00 96.31 109 ALA A N 1
ATOM 805 C CA . ALA A 1 109 ? 17.549 -3.702 -27.090 1.00 96.31 109 ALA A CA 1
ATOM 806 C C . ALA A 1 109 ? 18.234 -3.521 -25.718 1.00 96.31 109 ALA A C 1
ATOM 808 O O . ALA A 1 109 ? 19.414 -3.156 -25.672 1.00 96.31 109 ALA A O 1
ATOM 809 N N . LEU A 1 110 ? 17.520 -3.695 -24.600 1.00 97.19 110 LEU A N 1
ATOM 810 C CA . LEU A 1 110 ? 18.094 -3.554 -23.263 1.00 97.19 110 LEU A CA 1
ATOM 811 C C . LEU A 1 110 ? 18.894 -4.809 -22.881 1.00 97.19 110 LEU A C 1
ATOM 813 O O . LEU A 1 110 ? 18.433 -5.921 -23.125 1.00 97.19 110 LEU A O 1
ATOM 817 N N . PRO A 1 111 ? 20.071 -4.665 -22.241 1.00 97.81 111 PRO A N 1
ATOM 818 C CA . PRO A 1 111 ? 20.817 -5.818 -21.752 1.00 97.81 111 PRO A CA 1
ATOM 819 C C . PRO A 1 111 ? 19.995 -6.614 -20.735 1.00 97.81 111 PRO A C 1
ATOM 821 O O . PRO A 1 111 ? 19.523 -6.045 -19.752 1.00 97.81 111 PRO A O 1
ATOM 824 N N . GLU A 1 112 ? 19.887 -7.927 -20.918 1.00 97.69 112 GLU A N 1
ATOM 825 C CA . GLU A 1 112 ? 19.136 -8.826 -20.027 1.00 97.69 112 GLU A CA 1
ATOM 826 C C . GLU A 1 112 ? 19.545 -8.648 -18.558 1.00 97.69 112 GLU A C 1
ATOM 828 O O . GLU A 1 112 ? 18.715 -8.396 -17.687 1.00 97.69 112 GLU A O 1
ATOM 833 N N . ARG A 1 113 ? 20.854 -8.607 -18.298 1.00 98.31 113 ARG A N 1
ATOM 834 C CA . ARG A 1 113 ? 21.413 -8.416 -16.956 1.00 98.31 113 ARG A CA 1
ATOM 835 C C . ARG A 1 113 ? 21.048 -7.070 -16.317 1.00 98.31 113 ARG A C 1
ATOM 837 O O . ARG A 1 113 ? 20.920 -6.986 -15.097 1.00 98.31 113 ARG A O 1
ATOM 844 N N . LEU A 1 114 ? 20.841 -6.011 -17.109 1.00 98.56 114 LEU A N 1
ATOM 845 C CA . LEU A 1 114 ? 20.318 -4.740 -16.590 1.00 98.56 114 LEU A CA 1
ATOM 846 C C . LEU A 1 114 ? 18.880 -4.912 -16.088 1.00 98.56 114 LEU A C 1
ATOM 848 O O . LEU A 1 114 ? 18.531 -4.392 -15.028 1.00 98.56 114 LEU A O 1
ATOM 852 N N . ILE A 1 115 ? 18.057 -5.634 -16.848 1.00 98.50 115 ILE A N 1
ATOM 853 C CA . ILE A 1 115 ? 16.656 -5.896 -16.513 1.00 98.50 115 ILE A CA 1
ATOM 854 C C . ILE A 1 115 ? 16.557 -6.769 -15.262 1.00 98.50 115 ILE A C 1
ATOM 856 O O . ILE A 1 115 ? 15.773 -6.454 -14.368 1.00 98.50 115 ILE A O 1
ATOM 860 N N . GLU A 1 116 ? 17.379 -7.812 -15.151 1.00 98.38 116 GLU A N 1
ATOM 861 C CA . GLU A 1 116 ? 17.469 -8.656 -13.953 1.00 98.38 116 GLU A CA 1
ATOM 862 C C . GLU A 1 116 ? 17.859 -7.843 -12.712 1.00 98.38 116 GLU A C 1
ATOM 864 O O . GLU A 1 116 ? 17.176 -7.900 -11.687 1.00 98.38 116 GLU A O 1
ATOM 869 N N . ASN A 1 117 ? 18.914 -7.025 -12.814 1.00 98.50 117 ASN A N 1
ATOM 870 C CA . ASN A 1 117 ? 19.373 -6.180 -11.711 1.00 98.50 117 ASN A CA 1
ATOM 871 C C . ASN A 1 117 ? 18.306 -5.157 -11.294 1.00 98.50 117 ASN A C 1
ATOM 873 O O . ASN A 1 117 ? 18.093 -4.929 -10.101 1.00 98.50 117 ASN A O 1
ATOM 877 N N . ALA A 1 118 ? 17.613 -4.547 -12.259 1.00 98.62 118 ALA A N 1
ATOM 878 C CA . ALA A 1 118 ? 16.542 -3.596 -11.978 1.00 98.62 118 ALA A CA 1
ATOM 879 C C . ALA A 1 118 ? 15.340 -4.275 -11.319 1.00 98.62 118 ALA A C 1
ATOM 881 O O . ALA A 1 118 ? 14.797 -3.748 -10.348 1.00 98.62 118 ALA A O 1
ATOM 882 N N . TRP A 1 119 ? 14.961 -5.460 -11.794 1.00 98.50 119 TRP A N 1
ATOM 883 C CA . TRP A 1 119 ? 13.876 -6.245 -11.217 1.00 98.50 119 TRP A CA 1
ATOM 884 C C . TRP A 1 119 ? 14.175 -6.675 -9.778 1.00 98.50 119 TRP A C 1
ATOM 886 O O . TRP A 1 119 ? 13.328 -6.518 -8.896 1.00 98.50 119 TRP A O 1
ATOM 896 N N . ALA A 1 120 ? 15.406 -7.117 -9.510 1.00 98.31 120 ALA A N 1
ATOM 897 C CA . ALA A 1 120 ? 15.867 -7.429 -8.162 1.00 98.31 120 ALA A CA 1
ATOM 898 C C . ALA A 1 120 ? 15.834 -6.196 -7.239 1.00 98.31 120 ALA A C 1
ATOM 900 O O . ALA A 1 120 ? 15.370 -6.294 -6.104 1.00 98.31 120 ALA A O 1
ATOM 901 N N . ALA A 1 121 ? 16.252 -5.022 -7.727 1.00 98.44 121 ALA A N 1
ATOM 902 C CA . ALA A 1 121 ? 16.192 -3.778 -6.958 1.00 98.44 121 ALA A CA 1
ATOM 903 C C . ALA A 1 121 ? 14.745 -3.348 -6.641 1.00 98.44 121 ALA A C 1
ATOM 905 O O . ALA A 1 121 ? 14.460 -2.920 -5.520 1.00 98.44 121 ALA A O 1
ATOM 906 N N . ILE A 1 122 ? 13.820 -3.487 -7.600 1.00 98.50 122 ILE A N 1
ATOM 907 C CA . ILE A 1 122 ? 12.384 -3.218 -7.401 1.00 98.50 122 ILE A CA 1
ATOM 908 C C . ILE A 1 122 ? 11.828 -4.148 -6.320 1.00 98.50 122 ILE A C 1
ATOM 910 O O . ILE A 1 122 ? 11.163 -3.685 -5.393 1.00 98.50 122 ILE A O 1
ATOM 914 N N . LYS A 1 123 ? 12.144 -5.446 -6.416 1.00 98.25 123 LYS A N 1
ATOM 915 C CA . LYS A 1 123 ? 11.735 -6.460 -5.443 1.00 98.25 123 LYS A CA 1
ATOM 916 C C . LYS A 1 123 ? 12.232 -6.133 -4.037 1.00 98.25 123 LYS A C 1
ATOM 918 O O . LYS A 1 123 ? 11.416 -6.035 -3.128 1.00 98.25 123 LYS A O 1
ATOM 923 N N . ALA A 1 124 ? 13.530 -5.886 -3.879 1.00 98.12 124 ALA A N 1
ATOM 924 C CA . ALA A 1 124 ? 14.130 -5.575 -2.584 1.00 98.12 124 ALA A CA 1
ATOM 925 C C . ALA A 1 124 ? 13.526 -4.307 -1.954 1.00 98.12 124 ALA A C 1
ATOM 927 O O . ALA A 1 124 ? 13.237 -4.279 -0.761 1.00 98.12 124 ALA A O 1
ATOM 928 N N . THR A 1 125 ? 13.268 -3.274 -2.766 1.00 97.75 125 THR A N 1
ATOM 929 C CA . THR A 1 125 ? 12.633 -2.028 -2.300 1.00 97.75 125 THR A CA 1
ATOM 930 C C . THR A 1 125 ? 11.216 -2.280 -1.771 1.00 97.75 125 THR A C 1
ATOM 932 O O . THR A 1 125 ? 10.808 -1.702 -0.763 1.00 97.75 125 THR A O 1
ATOM 935 N N . LEU A 1 126 ? 10.456 -3.147 -2.446 1.00 97.06 126 LEU A N 1
ATOM 936 C CA . LEU A 1 126 ? 9.107 -3.525 -2.033 1.00 97.06 126 LEU A CA 1
ATOM 937 C C . LEU A 1 126 ? 9.121 -4.385 -0.760 1.00 97.06 126 LEU A C 1
ATOM 939 O O . LEU A 1 126 ? 8.343 -4.127 0.155 1.00 97.06 126 LEU A O 1
ATOM 943 N N . GLU A 1 127 ? 10.025 -5.363 -0.680 1.00 97.31 127 GLU A N 1
ATOM 944 C CA . GLU A 1 127 ? 10.219 -6.220 0.497 1.00 97.31 127 GLU A CA 1
ATOM 945 C C . GLU A 1 127 ? 10.580 -5.402 1.739 1.00 97.31 127 GLU A C 1
ATOM 947 O O . GLU A 1 127 ? 9.978 -5.595 2.792 1.00 97.31 127 GLU A O 1
ATOM 952 N N . GLU A 1 128 ? 11.487 -4.429 1.613 1.00 96.62 128 GLU A N 1
ATOM 953 C CA . GLU A 1 128 ? 11.864 -3.542 2.717 1.00 96.62 128 GLU A CA 1
ATOM 954 C C . GLU A 1 128 ? 10.672 -2.710 3.219 1.00 96.62 128 GLU A C 1
ATOM 956 O O . GLU A 1 128 ? 10.501 -2.508 4.424 1.00 96.62 128 GLU A O 1
ATOM 961 N N . ALA A 1 129 ? 9.824 -2.220 2.310 1.00 95.44 129 ALA A N 1
ATOM 962 C CA . ALA A 1 129 ? 8.637 -1.457 2.686 1.00 95.44 129 ALA A CA 1
ATOM 963 C C . ALA A 1 129 ? 7.587 -2.328 3.391 1.00 95.44 129 ALA A C 1
ATOM 965 O O . ALA A 1 129 ? 6.970 -1.893 4.365 1.00 95.44 129 ALA A O 1
ATOM 966 N N . ILE A 1 130 ? 7.407 -3.564 2.926 1.00 95.25 130 ILE A N 1
ATOM 967 C CA . ILE A 1 130 ? 6.506 -4.535 3.551 1.00 95.25 130 ILE A CA 1
ATOM 968 C C . ILE A 1 130 ? 7.015 -4.905 4.945 1.00 95.25 130 ILE A C 1
ATOM 970 O O . ILE A 1 130 ? 6.242 -4.856 5.900 1.00 95.25 130 ILE A O 1
ATOM 974 N N . ASP A 1 131 ? 8.305 -5.206 5.087 1.00 94.00 131 ASP A N 1
ATOM 975 C CA . ASP A 1 131 ? 8.916 -5.578 6.365 1.00 94.00 131 ASP A CA 1
ATOM 976 C C . ASP A 1 131 ? 8.760 -4.477 7.425 1.00 94.00 131 ASP A C 1
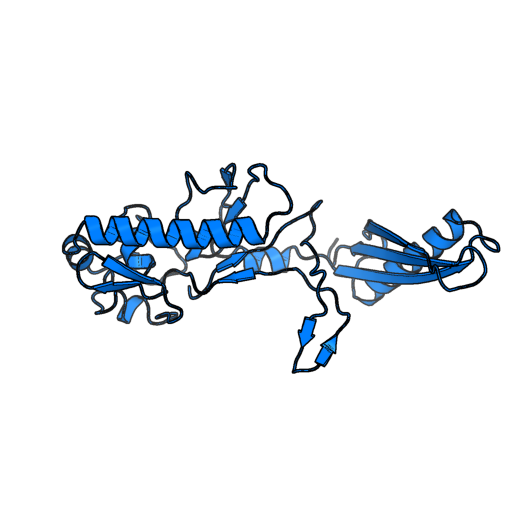ATOM 978 O O . ASP A 1 131 ? 8.278 -4.737 8.526 1.00 94.00 131 ASP A O 1
ATOM 982 N N . LYS A 1 132 ? 9.020 -3.213 7.058 1.00 92.25 132 LYS A N 1
ATOM 983 C CA . LYS A 1 132 ? 8.801 -2.047 7.938 1.00 92.25 132 LYS A CA 1
ATOM 984 C C . LYS A 1 132 ? 7.350 -1.886 8.401 1.00 92.25 132 LYS A C 1
ATOM 986 O O . LYS A 1 132 ? 7.096 -1.279 9.443 1.00 92.25 132 LYS A O 1
ATOM 991 N N . MET A 1 133 ? 6.392 -2.363 7.609 1.00 90.44 133 MET A N 1
ATOM 992 C CA . MET A 1 133 ? 4.965 -2.185 7.866 1.00 90.44 133 MET A CA 1
ATOM 993 C C . MET A 1 133 ? 4.344 -3.379 8.601 1.00 90.44 133 MET A C 1
ATOM 995 O O . MET A 1 133 ? 3.389 -3.203 9.355 1.00 90.44 133 MET A O 1
ATOM 999 N N . LYS A 1 134 ? 4.882 -4.590 8.451 1.00 90.38 134 LYS A N 1
ATOM 1000 C CA . LYS A 1 134 ? 4.372 -5.776 9.147 1.00 90.38 134 LYS A CA 1
ATOM 1001 C C . LYS A 1 134 ? 4.501 -5.656 10.667 1.00 90.38 134 LYS A C 1
ATOM 1003 O O . LYS A 1 134 ? 5.374 -4.980 11.201 1.00 90.38 134 LYS A O 1
ATOM 1008 N N . THR A 1 135 ? 3.607 -6.339 11.380 1.00 87.19 135 THR A N 1
ATOM 1009 C CA . THR A 1 135 ? 3.670 -6.477 12.849 1.00 87.19 135 THR A CA 1
ATOM 1010 C C . THR A 1 135 ? 4.116 -7.868 13.295 1.00 87.19 135 THR A C 1
ATOM 1012 O O . THR A 1 135 ? 4.181 -8.131 14.491 1.00 87.19 135 THR A O 1
ATOM 1015 N N . THR A 1 136 ? 4.353 -8.776 12.349 1.00 89.06 136 THR A N 1
ATOM 1016 C CA . THR A 1 136 ? 4.672 -10.187 12.585 1.00 89.06 136 THR A CA 1
ATOM 1017 C C . THR A 1 136 ? 5.828 -10.611 11.685 1.00 89.06 136 THR A C 1
ATOM 1019 O O . THR A 1 136 ? 5.996 -10.079 10.583 1.00 89.06 136 THR A O 1
ATOM 1022 N N . ALA A 1 137 ? 6.626 -11.576 12.139 1.00 90.19 137 ALA A N 1
ATOM 1023 C CA . ALA A 1 137 ? 7.728 -12.109 11.339 1.00 90.19 137 ALA A CA 1
ATOM 1024 C C . ALA A 1 137 ? 7.204 -13.032 10.225 1.00 90.19 137 ALA A C 1
ATOM 1026 O O . ALA A 1 137 ? 7.734 -13.058 9.115 1.00 90.19 137 ALA A O 1
ATOM 1027 N N . GLU A 1 138 ? 6.114 -13.747 10.499 1.00 93.62 138 GLU A N 1
ATOM 1028 C CA . GLU A 1 138 ? 5.483 -14.702 9.596 1.00 93.62 138 GLU A CA 1
ATOM 1029 C C . GLU A 1 138 ? 5.004 -14.026 8.304 1.00 93.62 138 GLU A C 1
ATOM 1031 O O . GLU A 1 138 ? 4.550 -12.876 8.350 1.00 93.62 138 GLU A O 1
ATOM 1036 N N . PRO A 1 139 ? 5.087 -14.700 7.143 1.00 95.06 139 PRO A N 1
ATOM 1037 C CA . PRO A 1 139 ? 4.502 -14.195 5.908 1.00 95.06 139 PRO A CA 1
ATOM 1038 C C . PRO A 1 139 ? 2.993 -13.948 6.043 1.00 95.06 139 PRO A C 1
ATOM 1040 O O . PRO A 1 139 ? 2.281 -14.765 6.622 1.00 95.06 139 PRO A O 1
ATOM 1043 N N . VAL A 1 140 ? 2.511 -12.833 5.491 1.00 94.75 140 VAL A N 1
ATOM 1044 C CA . VAL A 1 140 ? 1.089 -12.440 5.517 1.00 94.75 140 VAL A CA 1
ATOM 1045 C C . VAL A 1 140 ? 0.569 -12.193 4.100 1.00 94.75 140 VAL A C 1
ATOM 1047 O O . VAL A 1 140 ? 1.367 -11.837 3.228 1.00 94.75 140 VAL A O 1
ATOM 1050 N N . PRO A 1 141 ? -0.737 -12.355 3.832 1.00 95.69 141 PRO A N 1
ATOM 1051 C CA . PRO A 1 141 ? -1.290 -12.033 2.523 1.00 95.69 141 PRO A CA 1
ATOM 1052 C C . PRO A 1 141 ? -1.180 -10.529 2.257 1.00 95.69 141 PRO A C 1
ATOM 1054 O O . PRO A 1 141 ? -1.426 -9.710 3.145 1.00 95.69 141 PRO A O 1
ATOM 1057 N N . ALA A 1 142 ? -0.838 -10.165 1.023 1.00 95.88 142 ALA A N 1
ATOM 1058 C CA . ALA A 1 142 ? -0.783 -8.778 0.578 1.00 95.88 142 ALA A CA 1
ATOM 1059 C C . ALA A 1 142 ? -1.849 -8.519 -0.488 1.00 95.88 142 ALA A C 1
ATOM 1061 O O . ALA A 1 142 ? -2.016 -9.305 -1.418 1.00 95.88 142 ALA A O 1
ATOM 1062 N N . ILE A 1 143 ? -2.559 -7.396 -0.374 1.00 95.31 143 ILE A N 1
ATOM 1063 C CA . ILE A 1 143 ? -3.547 -6.970 -1.369 1.00 95.31 143 ILE A CA 1
ATOM 1064 C C . ILE A 1 143 ? -2.914 -5.879 -2.226 1.00 95.31 143 ILE A C 1
ATOM 1066 O O . ILE A 1 143 ? -2.609 -4.795 -1.730 1.00 95.31 143 ILE A O 1
ATOM 1070 N N . PHE A 1 144 ? -2.712 -6.155 -3.511 1.00 95.25 144 PHE A N 1
ATOM 1071 C CA . PHE A 1 144 ? -2.137 -5.194 -4.448 1.00 95.25 144 PHE A CA 1
ATOM 1072 C C . PHE A 1 144 ? -3.244 -4.546 -5.278 1.00 95.25 144 PHE A C 1
ATOM 1074 O O . PHE A 1 144 ? -3.968 -5.231 -6.009 1.00 95.25 144 PHE A O 1
ATOM 1081 N N . ILE A 1 145 ? -3.333 -3.218 -5.179 1.00 93.88 145 ILE A N 1
ATOM 1082 C CA . ILE A 1 145 ? -4.277 -2.365 -5.909 1.00 93.88 145 ILE A CA 1
ATOM 1083 C C . ILE A 1 145 ? -3.562 -1.192 -6.591 1.00 93.88 145 ILE A C 1
ATOM 1085 O O . ILE A 1 145 ? -2.418 -0.860 -6.284 1.00 93.88 145 ILE A O 1
ATOM 1089 N N . GLY A 1 146 ? -4.262 -0.549 -7.521 1.00 90.75 146 GLY A N 1
ATOM 1090 C CA . GLY A 1 146 ? -3.768 0.523 -8.374 1.00 90.75 146 GLY A CA 1
ATOM 1091 C C . GLY A 1 146 ? -2.967 0.001 -9.567 1.00 90.75 146 GLY A C 1
ATOM 1092 O O . GLY A 1 146 ? -2.379 -1.075 -9.531 1.00 90.75 146 GLY A O 1
ATOM 1093 N N . GLY A 1 147 ? -2.885 0.789 -10.641 1.00 88.12 147 GLY A N 1
ATOM 1094 C CA . GLY A 1 147 ? -2.180 0.371 -11.866 1.00 88.12 147 GLY A CA 1
ATOM 1095 C C . GLY A 1 147 ? -0.683 0.064 -11.679 1.00 88.12 147 GLY A C 1
ATOM 1096 O O . GLY A 1 147 ? -0.097 -0.642 -12.491 1.00 88.12 147 GLY A O 1
ATOM 1097 N N . GLY A 1 148 ? -0.060 0.549 -10.596 1.00 89.94 148 GLY A N 1
ATOM 1098 C CA . GLY A 1 148 ? 1.324 0.205 -10.242 1.00 89.94 148 GLY A CA 1
ATOM 1099 C C . GLY A 1 148 ? 1.515 -1.258 -9.818 1.00 89.94 148 GLY A C 1
ATOM 1100 O O . GLY A 1 148 ? 2.619 -1.775 -9.930 1.00 89.94 148 GLY A O 1
ATOM 1101 N N . ALA A 1 149 ? 0.446 -1.939 -9.399 1.00 91.75 149 ALA A N 1
ATOM 1102 C CA . ALA A 1 149 ? 0.475 -3.339 -8.979 1.00 91.75 149 ALA A CA 1
ATOM 1103 C C . ALA A 1 149 ? 0.846 -4.330 -10.096 1.00 91.75 149 ALA A C 1
ATOM 1105 O O . ALA A 1 149 ? 1.200 -5.470 -9.801 1.00 91.75 149 ALA A O 1
ATOM 1106 N N . LEU A 1 150 ? 0.730 -3.927 -11.368 1.00 90.88 150 LEU A N 1
ATOM 1107 C CA . LEU A 1 150 ? 1.101 -4.768 -12.512 1.00 90.88 150 LEU A CA 1
ATOM 1108 C C . LEU A 1 150 ? 2.586 -4.715 -12.861 1.00 90.88 150 LEU A C 1
ATOM 1110 O O . LEU A 1 150 ? 3.063 -5.559 -13.607 1.00 90.88 150 LEU A O 1
ATOM 1114 N N . VAL A 1 151 ? 3.304 -3.708 -12.368 1.00 94.12 151 VAL A N 1
ATOM 1115 C CA . VAL A 1 151 ? 4.688 -3.437 -12.784 1.00 94.12 151 VAL A CA 1
ATOM 1116 C C . VAL A 1 151 ? 5.701 -3.739 -11.685 1.00 94.12 151 VAL A C 1
ATOM 1118 O O . VAL A 1 151 ? 6.842 -3.292 -11.741 1.00 94.12 151 VAL A O 1
ATOM 1121 N N . VAL A 1 152 ? 5.276 -4.486 -10.670 1.00 95.38 152 VAL A N 1
ATOM 1122 C CA . VAL A 1 152 ? 6.098 -4.927 -9.543 1.00 95.38 152 VAL A CA 1
ATOM 1123 C C . VAL A 1 152 ? 5.995 -6.446 -9.393 1.00 95.38 152 VAL A C 1
ATOM 1125 O O . VAL A 1 152 ? 5.012 -7.033 -9.856 1.00 95.38 152 VAL A O 1
ATOM 1128 N N . PRO A 1 153 ? 6.983 -7.104 -8.761 1.00 95.69 153 PRO A N 1
ATOM 1129 C CA . PRO A 1 153 ? 6.922 -8.536 -8.500 1.00 95.69 153 PRO A CA 1
ATOM 1130 C C . PRO A 1 153 ? 5.643 -8.920 -7.760 1.00 95.69 153 PRO A C 1
ATOM 1132 O O . PRO A 1 153 ? 5.204 -8.203 -6.864 1.00 95.69 153 PRO A O 1
ATOM 1135 N N . ARG A 1 154 ? 5.065 -10.065 -8.132 1.00 94.12 154 ARG A N 1
ATOM 1136 C CA . ARG A 1 154 ? 3.860 -10.631 -7.499 1.00 94.12 154 ARG A CA 1
ATOM 1137 C C . ARG A 1 154 ? 4.123 -11.948 -6.773 1.00 94.12 154 ARG A C 1
ATOM 1139 O O . ARG A 1 154 ? 3.286 -12.401 -6.003 1.00 94.12 154 ARG A O 1
ATOM 1146 N N . GLU A 1 155 ? 5.282 -12.549 -7.009 1.00 94.00 155 GLU A N 1
ATOM 1147 C CA . GLU A 1 155 ? 5.662 -13.851 -6.471 1.00 94.00 155 GLU A CA 1
ATOM 1148 C C . GLU A 1 155 ? 7.023 -13.783 -5.783 1.00 94.00 155 GLU A C 1
ATOM 1150 O O . GLU A 1 155 ? 7.875 -12.946 -6.101 1.00 94.00 155 GLU A O 1
ATOM 1155 N N . GLY A 1 156 ? 7.226 -14.687 -4.823 1.00 94.69 156 GLY A N 1
ATOM 1156 C CA . GLY A 1 156 ? 8.493 -14.840 -4.114 1.00 94.69 156 GLY A CA 1
ATOM 1157 C C . GLY A 1 156 ? 8.926 -13.608 -3.317 1.00 94.69 156 GLY A C 1
ATOM 1158 O O . GLY A 1 156 ? 10.123 -13.450 -3.101 1.00 94.69 156 GLY A O 1
ATOM 1159 N N . ILE A 1 157 ? 7.995 -12.733 -2.930 1.00 96.88 157 ILE A N 1
ATOM 1160 C CA . ILE A 1 157 ? 8.256 -11.529 -2.131 1.00 96.88 157 ILE A CA 1
ATOM 1161 C C . ILE A 1 157 ? 8.446 -11.945 -0.669 1.00 96.88 157 ILE A C 1
ATOM 1163 O O . ILE A 1 157 ? 7.544 -12.520 -0.056 1.00 96.88 157 ILE A O 1
ATOM 1167 N N . ALA A 1 158 ? 9.611 -11.656 -0.098 1.00 96.38 158 ALA A N 1
ATOM 1168 C CA . ALA A 1 158 ? 9.895 -11.926 1.303 1.00 96.38 158 ALA A CA 1
ATOM 1169 C C . ALA A 1 158 ? 8.859 -11.251 2.220 1.00 96.38 158 ALA A C 1
ATOM 1171 O O . ALA A 1 158 ? 8.495 -10.089 2.051 1.00 96.38 158 ALA A O 1
ATOM 1172 N N . GLY A 1 159 ? 8.364 -12.006 3.201 1.00 94.44 159 GLY A N 1
ATOM 1173 C CA . GLY A 1 159 ? 7.362 -11.524 4.150 1.00 94.44 159 GLY A CA 1
ATOM 1174 C C . GLY A 1 159 ? 5.916 -11.533 3.640 1.00 94.44 159 GLY A C 1
ATOM 1175 O O . GLY A 1 159 ? 5.031 -11.231 4.443 1.00 94.44 159 GLY A O 1
ATOM 1176 N N . VAL A 1 160 ? 5.665 -11.940 2.390 1.00 97.31 160 VAL A N 1
ATOM 1177 C CA . VAL A 1 160 ? 4.323 -12.093 1.806 1.00 97.31 160 VAL A CA 1
ATOM 1178 C C . VAL A 1 160 ? 4.024 -13.569 1.549 1.00 97.31 160 VAL A C 1
ATOM 1180 O O . VAL A 1 160 ? 4.834 -14.268 0.948 1.00 97.31 160 VAL A O 1
ATOM 1183 N N . SER A 1 161 ? 2.871 -14.059 2.009 1.00 96.81 161 SER A N 1
ATOM 1184 C CA . SER A 1 161 ? 2.447 -15.445 1.752 1.00 96.81 161 SER A CA 1
ATOM 1185 C C . SER A 1 161 ? 1.870 -15.616 0.347 1.00 96.81 161 SER A C 1
ATOM 1187 O O . SER A 1 161 ? 2.141 -16.606 -0.324 1.00 96.81 161 SER A O 1
ATOM 1189 N N . GLU A 1 162 ? 1.081 -14.640 -0.092 1.00 97.06 162 GLU A N 1
ATOM 1190 C CA . GLU A 1 162 ? 0.453 -14.579 -1.408 1.00 97.06 162 GLU A CA 1
ATOM 1191 C C . GLU A 1 162 ? 0.086 -13.131 -1.748 1.00 97.06 162 GLU A C 1
ATOM 1193 O O . GLU A 1 162 ? -0.139 -12.308 -0.853 1.00 97.06 162 GLU A O 1
ATOM 1198 N N . VAL A 1 163 ? 0.004 -12.828 -3.045 1.00 96.94 163 VAL A N 1
ATOM 1199 C CA . VAL A 1 163 ? -0.472 -11.532 -3.536 1.00 96.94 163 VAL A CA 1
ATOM 1200 C C . VAL A 1 163 ? -1.869 -11.691 -4.122 1.00 96.94 163 VAL A C 1
ATOM 1202 O O . VAL A 1 163 ? -2.063 -12.320 -5.162 1.00 96.94 163 VAL A O 1
ATOM 1205 N N . LEU A 1 164 ? -2.837 -11.043 -3.482 1.00 95.25 164 LEU A N 1
ATOM 1206 C CA . LEU A 1 164 ? -4.223 -10.964 -3.920 1.00 95.25 164 LEU A CA 1
ATOM 1207 C C . LEU A 1 164 ? -4.440 -9.673 -4.718 1.00 95.25 164 LEU A C 1
ATOM 1209 O O . LEU A 1 164 ? -4.046 -8.587 -4.289 1.00 95.25 164 LEU A O 1
ATOM 1213 N N . SER A 1 165 ? -5.113 -9.767 -5.864 1.00 91.62 165 SER A N 1
ATOM 1214 C CA . SER A 1 165 ? -5.603 -8.598 -6.603 1.00 91.62 165 SER A CA 1
ATOM 1215 C C . SER A 1 165 ? -7.068 -8.808 -6.987 1.00 91.62 165 SER A C 1
ATOM 1217 O O . SER A 1 165 ? -7.363 -9.773 -7.690 1.00 91.62 165 SER A O 1
ATOM 1219 N N . PRO A 1 166 ? -7.985 -7.937 -6.530 1.00 90.38 166 PRO A N 1
ATOM 1220 C CA . PRO A 1 166 ? -9.387 -7.960 -6.949 1.00 90.38 166 PRO A CA 1
ATOM 1221 C C . PRO A 1 166 ? -9.556 -7.728 -8.459 1.00 90.38 166 PRO A C 1
ATOM 1223 O O . PRO A 1 166 ? -8.659 -7.192 -9.104 1.00 90.38 166 PR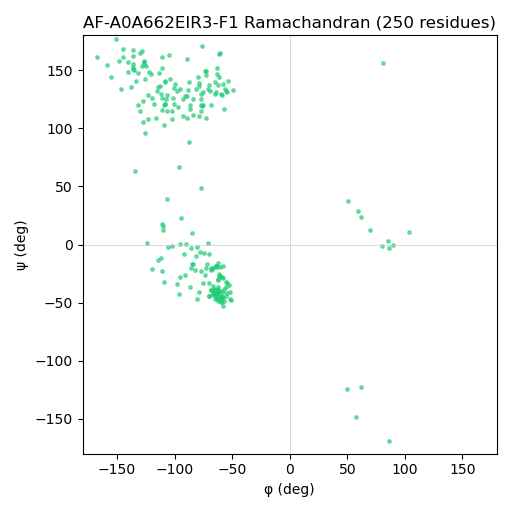O A O 1
ATOM 1226 N N . GLU A 1 167 ? -10.731 -8.052 -9.008 1.00 87.31 167 GLU A N 1
ATOM 1227 C CA . GLU A 1 167 ? -11.045 -7.877 -10.439 1.00 87.31 167 GLU A CA 1
ATOM 1228 C C . GLU A 1 167 ? -10.807 -6.440 -10.941 1.00 87.31 167 GLU A C 1
ATOM 1230 O O . GLU A 1 167 ? -10.208 -6.254 -11.993 1.00 87.31 167 GLU A O 1
ATOM 1235 N N . HIS A 1 168 ? -11.194 -5.435 -10.149 1.00 87.38 168 HIS A N 1
ATOM 1236 C CA . HIS A 1 168 ? -11.039 -4.005 -10.459 1.00 87.38 168 HIS A CA 1
ATOM 1237 C C . HIS A 1 168 ? -9.924 -3.343 -9.637 1.00 87.38 168 HIS A C 1
ATOM 1239 O O . HIS A 1 168 ? -10.081 -2.231 -9.113 1.00 87.38 168 HIS A O 1
ATOM 1245 N N . PHE A 1 169 ? -8.810 -4.051 -9.432 1.00 90.25 169 PHE A N 1
ATOM 1246 C CA . PHE A 1 169 ? -7.713 -3.581 -8.583 1.00 90.25 169 PHE A CA 1
ATOM 1247 C C . PHE A 1 169 ? -7.192 -2.199 -9.008 1.00 90.25 169 PHE A C 1
ATOM 1249 O O . PHE A 1 169 ? -6.798 -1.412 -8.150 1.00 90.25 169 PHE A O 1
ATOM 1256 N N . GLU A 1 170 ? -7.224 -1.856 -10.297 1.00 88.44 170 GLU A N 1
ATOM 1257 C CA . GLU A 1 170 ? -6.733 -0.598 -10.859 1.00 88.44 170 GLU A CA 1
ATOM 1258 C C . GLU A 1 170 ? -7.461 0.643 -10.323 1.00 88.44 170 GLU A C 1
ATOM 1260 O O . GLU A 1 170 ? -6.854 1.711 -10.223 1.00 88.44 170 GLU A O 1
ATOM 1265 N N . VAL A 1 171 ? -8.722 0.485 -9.908 1.00 88.69 171 VAL A N 1
ATOM 1266 C CA . VAL A 1 171 ? -9.559 1.526 -9.292 1.00 88.69 171 VAL A CA 1
ATOM 1267 C C . VAL A 1 171 ? -9.832 1.254 -7.809 1.00 88.69 171 VAL A C 1
ATOM 1269 O O . VAL A 1 171 ? -10.727 1.862 -7.223 1.00 88.69 171 VAL A O 1
ATOM 1272 N N . GLY A 1 172 ? -9.042 0.385 -7.166 1.00 87.81 172 GLY A N 1
ATOM 1273 C CA . GLY A 1 172 ? -9.266 -0.052 -5.784 1.00 87.81 172 GLY A CA 1
ATOM 1274 C C . GLY A 1 172 ? -9.429 1.091 -4.772 1.00 87.81 172 GLY A C 1
ATOM 1275 O O . GLY A 1 172 ? -10.258 0.992 -3.874 1.00 87.81 172 GLY A O 1
ATOM 1276 N N . GLY A 1 173 ? -8.724 2.215 -4.947 1.00 86.62 173 GLY A N 1
ATOM 1277 C CA . GLY A 1 173 ? -8.897 3.396 -4.088 1.00 86.62 173 GLY A CA 1
ATOM 1278 C C . GLY A 1 173 ? -10.268 4.076 -4.230 1.00 86.62 173 GLY A C 1
ATOM 1279 O O . GLY A 1 173 ? -10.846 4.523 -3.238 1.00 86.62 173 GLY A O 1
ATOM 1280 N N . ALA A 1 174 ? -10.831 4.107 -5.441 1.00 87.12 174 ALA A N 1
ATOM 1281 C CA . ALA A 1 174 ? -12.180 4.624 -5.666 1.00 87.12 174 ALA A CA 1
ATOM 1282 C C . ALA A 1 174 ? -13.226 3.672 -5.073 1.00 87.12 174 ALA A C 1
ATOM 1284 O O . ALA A 1 174 ? -14.112 4.116 -4.348 1.00 87.12 174 ALA A O 1
ATOM 1285 N N . VAL A 1 175 ? -13.067 2.362 -5.291 1.00 87.44 175 VAL A N 1
ATOM 1286 C CA . VAL A 1 175 ? -13.931 1.335 -4.686 1.00 87.44 175 VAL A CA 1
ATOM 1287 C C . VAL A 1 175 ? -13.920 1.452 -3.161 1.00 87.44 175 VAL A C 1
ATOM 1289 O O . VAL A 1 175 ? -14.983 1.547 -2.552 1.00 87.44 175 VAL A O 1
ATOM 1292 N N . GLY A 1 176 ? -12.734 1.553 -2.551 1.00 85.50 176 GLY A N 1
ATOM 1293 C CA . GLY A 1 176 ? -12.569 1.752 -1.109 1.00 85.50 176 GLY A CA 1
ATOM 1294 C C . GLY A 1 176 ?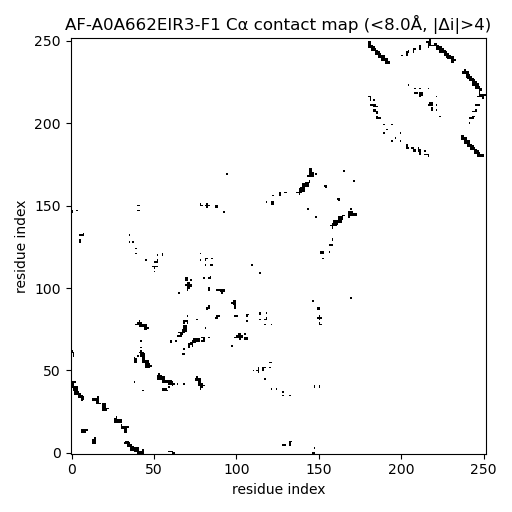 -13.311 2.983 -0.581 1.00 85.50 176 GLY A C 1
ATOM 1295 O O . GLY A 1 176 ? -13.898 2.933 0.493 1.00 85.50 176 GLY A O 1
ATOM 1296 N N . THR A 1 177 ? -13.361 4.060 -1.370 1.00 84.69 177 THR A N 1
ATOM 1297 C CA . THR A 1 177 ? -14.120 5.274 -1.025 1.00 84.69 177 THR A CA 1
ATOM 1298 C C . THR A 1 177 ? -15.631 5.028 -1.042 1.00 84.69 177 THR A C 1
ATOM 1300 O O . THR A 1 177 ? -16.342 5.530 -0.179 1.00 84.69 177 THR A O 1
ATOM 1303 N N . THR A 1 178 ? -16.137 4.243 -1.997 1.00 86.06 178 THR A N 1
ATOM 1304 C CA . THR A 1 178 ? -17.583 3.980 -2.133 1.00 86.06 178 THR A CA 1
ATOM 1305 C C . THR A 1 178 ? -18.148 3.032 -1.077 1.00 86.06 178 THR A C 1
ATOM 1307 O O . THR A 1 178 ? -19.330 3.115 -0.763 1.00 86.06 178 THR A O 1
ATOM 1310 N N . ILE A 1 179 ? -17.312 2.148 -0.527 1.00 85.12 179 ILE A N 1
ATOM 1311 C CA . ILE A 1 179 ? -17.701 1.200 0.530 1.00 85.12 179 ILE A CA 1
ATOM 1312 C C . ILE A 1 179 ? -17.384 1.724 1.935 1.00 85.12 179 ILE A C 1
ATOM 1314 O O . ILE A 1 179 ? -17.588 1.007 2.913 1.00 85.12 179 ILE A O 1
ATOM 1318 N N . ALA A 1 180 ? -16.826 2.933 2.039 1.00 85.19 180 ALA A N 1
ATOM 1319 C CA . ALA A 1 180 ? -16.395 3.492 3.307 1.00 85.19 180 ALA A CA 1
ATOM 1320 C C . ALA A 1 180 ? -17.592 3.720 4.238 1.00 85.19 180 ALA A C 1
ATOM 1322 O O . ALA A 1 180 ? -18.589 4.348 3.880 1.00 85.19 180 ALA A O 1
ATOM 1323 N N . GLU A 1 181 ? -17.457 3.222 5.460 1.00 89.56 181 GLU A N 1
ATOM 1324 C CA . GLU A 1 181 ? -18.395 3.466 6.549 1.00 89.56 181 GLU A CA 1
ATOM 1325 C C . GLU A 1 181 ? -17.990 4.721 7.333 1.00 89.56 181 GLU A C 1
ATOM 1327 O O . GLU A 1 181 ? -16.835 5.159 7.316 1.00 89.56 181 GLU A O 1
ATOM 1332 N N . ILE A 1 182 ? -18.946 5.300 8.054 1.00 90.44 182 ILE A N 1
ATOM 1333 C CA . ILE A 1 182 ? -18.708 6.446 8.925 1.00 90.44 182 ILE A CA 1
ATOM 1334 C C . ILE A 1 182 ? -18.070 5.945 10.218 1.00 90.44 182 ILE A C 1
ATOM 1336 O O . ILE A 1 182 ? -18.714 5.276 11.025 1.00 90.44 182 ILE A O 1
ATOM 1340 N N . GLY A 1 183 ? -16.794 6.272 10.410 1.00 89.62 183 GLY A N 1
ATOM 1341 C CA . GLY A 1 183 ? -16.071 6.017 11.652 1.00 89.62 183 GLY A CA 1
ATOM 1342 C C . GLY A 1 183 ? -16.244 7.154 12.657 1.00 89.62 183 GLY A C 1
ATOM 1343 O O . GLY A 1 183 ? -16.171 8.327 12.293 1.00 89.62 183 GLY A O 1
ATOM 1344 N N . ALA A 1 184 ? -16.408 6.813 13.934 1.00 91.81 184 ALA A N 1
ATOM 1345 C CA . ALA A 1 184 ? -16.398 7.775 15.033 1.00 91.81 184 ALA A CA 1
ATOM 1346 C C . ALA A 1 184 ? -15.751 7.182 16.289 1.00 91.81 184 ALA A C 1
ATOM 1348 O O . ALA A 1 184 ? -15.497 5.979 16.387 1.00 91.81 184 ALA A O 1
ATOM 1349 N N . TYR A 1 185 ? -15.468 8.041 17.263 1.00 92.44 185 TYR A N 1
ATOM 1350 C CA . TYR A 1 185 ? -14.980 7.618 18.567 1.00 92.44 185 TYR A CA 1
ATOM 1351 C C . TYR A 1 185 ? -15.517 8.525 19.674 1.00 92.44 185 TYR A C 1
ATOM 1353 O O . TYR A 1 185 ? -15.945 9.653 19.418 1.00 92.44 185 TYR A O 1
ATOM 1361 N N . ALA A 1 186 ? -15.467 8.032 20.906 1.00 95.31 186 ALA A N 1
ATOM 1362 C CA . ALA A 1 186 ? -15.653 8.823 22.114 1.00 95.31 186 ALA A CA 1
ATOM 1363 C C . ALA A 1 186 ? -14.601 8.436 23.157 1.00 95.31 186 ALA A C 1
ATOM 1365 O O . ALA A 1 186 ? -14.097 7.312 23.163 1.00 95.31 186 ALA A O 1
ATOM 1366 N N . GLU A 1 187 ? -14.266 9.382 24.030 1.00 94.44 187 GLU A N 1
ATOM 1367 C CA . GLU A 1 187 ? -13.385 9.165 25.174 1.00 94.44 187 GLU A CA 1
ATOM 1368 C C . GLU A 1 187 ? -14.090 9.619 26.453 1.00 94.44 187 GLU A C 1
ATOM 1370 O O . GLU A 1 187 ? -14.784 10.637 26.458 1.00 94.44 187 GLU A O 1
ATOM 1375 N N . GLY A 1 188 ? -13.891 8.882 27.542 1.00 92.62 188 GLY A N 1
ATOM 1376 C CA . GLY A 1 188 ? -14.380 9.229 28.870 1.00 92.62 188 GLY A CA 1
ATOM 1377 C C . GLY A 1 188 ? -13.317 8.952 29.924 1.00 92.62 188 GLY A C 1
ATOM 1378 O O . GLY A 1 188 ? -12.668 7.910 29.895 1.00 92.62 188 GLY A O 1
ATOM 1379 N N . VAL A 1 189 ? -13.132 9.887 30.856 1.00 92.88 189 VAL A N 1
ATOM 1380 C CA . VAL A 1 189 ? -12.340 9.648 32.069 1.00 92.88 189 VAL A CA 1
ATOM 1381 C C . VAL A 1 189 ? -13.274 9.099 33.136 1.00 92.88 189 VAL A C 1
ATOM 1383 O O . VAL A 1 189 ? -14.314 9.703 33.397 1.00 92.88 189 VAL A O 1
ATOM 1386 N N . VAL A 1 190 ? -12.896 7.972 33.728 1.00 91.25 190 VAL A N 1
ATOM 1387 C CA . VAL A 1 190 ? -13.722 7.203 34.662 1.00 91.25 190 VAL A CA 1
ATOM 1388 C C . VAL A 1 190 ? -12.986 6.955 35.968 1.00 91.25 190 VAL A C 1
ATOM 1390 O O . VAL A 1 190 ? -11.756 6.985 35.995 1.00 91.25 190 VAL A O 1
ATOM 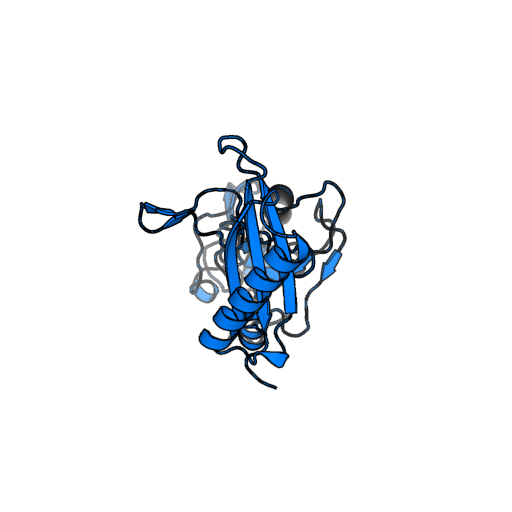1393 N N . ASP A 1 191 ? -13.731 6.741 37.048 1.00 91.31 191 ASP A N 1
ATOM 1394 C CA . ASP A 1 191 ? -13.199 6.398 38.371 1.00 91.31 191 ASP A CA 1
ATOM 1395 C C . ASP A 1 191 ? -13.855 5.108 38.868 1.00 91.31 191 ASP A C 1
ATOM 1397 O O . ASP A 1 191 ? -14.940 5.130 39.449 1.00 91.31 191 ASP A O 1
ATOM 1401 N N . LEU A 1 192 ? -13.182 3.977 38.645 1.00 88.19 192 LEU A N 1
ATOM 1402 C CA . LEU A 1 192 ? -13.707 2.633 38.905 1.00 88.19 192 LEU A CA 1
ATOM 1403 C C . LEU A 1 192 ? -13.826 2.288 40.401 1.00 88.19 192 LEU A C 1
ATOM 1405 O O . LEU A 1 192 ? -14.209 1.176 40.753 1.00 88.19 192 LEU A O 1
ATOM 1409 N N . GLU A 1 193 ? -13.480 3.208 41.306 1.00 89.50 193 GLU A N 1
ATOM 1410 C CA . GLU A 1 193 ? -13.853 3.096 42.724 1.00 89.50 193 GLU A CA 1
ATOM 1411 C C . GLU A 1 193 ? -15.257 3.649 43.004 1.00 89.50 193 GLU A C 1
ATOM 1413 O O . GLU A 1 193 ? -15.822 3.396 44.068 1.00 89.50 193 GLU A O 1
ATOM 1418 N N . ARG A 1 194 ? -15.804 4.445 42.079 1.00 88.88 194 ARG A N 1
ATOM 1419 C CA . ARG A 1 194 ? -17.044 5.213 42.253 1.00 88.88 194 ARG A CA 1
ATOM 1420 C C . ARG A 1 194 ? -18.131 4.848 41.253 1.00 88.88 194 ARG A C 1
ATOM 1422 O O . ARG A 1 194 ? -19.292 5.147 41.521 1.00 88.88 194 ARG A O 1
ATOM 1429 N N . GLU A 1 195 ? -17.767 4.260 40.121 1.00 90.50 195 GLU A N 1
ATOM 1430 C CA . GLU A 1 195 ? -18.697 3.791 39.098 1.00 90.50 195 GLU A CA 1
ATOM 1431 C C . GLU A 1 195 ? -18.373 2.361 38.667 1.00 90.50 195 GLU A C 1
ATOM 1433 O O . GLU A 1 195 ? -17.210 1.951 38.652 1.00 90.50 195 GLU A O 1
ATOM 1438 N N . GLU A 1 196 ? -19.410 1.607 38.302 1.00 93.69 196 GLU A N 1
ATOM 1439 C CA . GLU A 1 196 ? -19.247 0.257 37.775 1.00 93.69 196 GLU A CA 1
ATOM 1440 C C . GLU A 1 196 ? -18.649 0.304 36.368 1.00 93.69 196 GLU A C 1
ATOM 1442 O O . GLU A 1 196 ? -19.089 1.058 35.494 1.00 93.69 196 GLU A O 1
ATOM 1447 N N . ARG A 1 197 ? -17.646 -0.545 36.132 1.00 92.75 197 ARG A N 1
ATOM 1448 C CA . ARG A 1 197 ? -16.888 -0.569 34.874 1.00 92.75 197 ARG A CA 1
ATOM 1449 C C . ARG A 1 197 ? -17.789 -0.753 33.652 1.00 92.75 197 ARG A C 1
ATOM 1451 O O . ARG A 1 197 ? -17.614 -0.070 32.646 1.00 92.75 197 ARG A O 1
ATOM 1458 N N . GLU A 1 198 ? -18.745 -1.676 33.729 1.00 94.31 198 GLU A N 1
ATOM 1459 C CA . GLU A 1 198 ? -19.646 -1.981 32.611 1.00 94.31 198 GLU A CA 1
ATOM 1460 C C . GLU A 1 198 ? -20.548 -0.794 32.258 1.00 94.31 198 GLU A C 1
ATOM 1462 O O . GLU A 1 198 ? -20.721 -0.484 31.078 1.00 94.31 198 GLU A O 1
ATOM 1467 N N . GLU A 1 199 ? -21.056 -0.076 33.263 1.00 94.94 199 GLU A N 1
ATOM 1468 C CA . GLU A 1 199 ? -21.872 1.127 33.064 1.00 94.94 199 GLU A CA 1
ATOM 1469 C C . GLU A 1 199 ? -21.052 2.256 32.434 1.00 94.94 199 GLU A C 1
ATOM 1471 O O . GLU A 1 199 ? -21.514 2.949 31.521 1.00 94.94 199 GLU A O 1
ATOM 1476 N N . ALA A 1 200 ? -19.805 2.411 32.881 1.00 94.56 200 ALA A N 1
ATOM 1477 C CA . ALA A 1 200 ? -18.890 3.413 32.364 1.00 94.56 200 ALA A CA 1
ATOM 1478 C C . ALA A 1 200 ? -18.546 3.160 30.885 1.00 94.56 200 ALA A C 1
ATOM 1480 O O . ALA A 1 200 ? -18.619 4.080 30.067 1.00 94.56 200 ALA A O 1
ATOM 1481 N N . ILE A 1 201 ? -18.252 1.906 30.520 1.00 96.00 201 ILE A N 1
ATOM 1482 C CA . ILE A 1 201 ? -18.025 1.494 29.128 1.00 96.00 201 ILE A CA 1
ATOM 1483 C C . ILE A 1 201 ? -19.286 1.718 28.287 1.00 96.00 201 ILE A C 1
ATOM 1485 O O . ILE A 1 201 ? -19.204 2.331 27.221 1.00 96.00 201 ILE A O 1
ATOM 1489 N N . ALA A 1 202 ? -20.454 1.272 28.761 1.00 96.56 202 ALA A N 1
ATOM 1490 C CA . ALA A 1 202 ? -21.718 1.416 28.040 1.00 96.56 202 ALA A CA 1
ATOM 1491 C C . ALA A 1 202 ? -22.046 2.887 27.737 1.00 96.56 202 ALA A C 1
ATOM 1493 O O . ALA A 1 202 ? -22.439 3.221 26.618 1.00 96.56 202 ALA A O 1
ATOM 1494 N N . ARG A 1 203 ? -21.798 3.788 28.695 1.00 96.50 203 ARG A N 1
ATOM 1495 C CA . ARG A 1 203 ? -21.964 5.236 28.508 1.00 96.50 203 ARG A CA 1
ATOM 1496 C C . ARG A 1 203 ? -21.072 5.781 27.390 1.00 96.50 203 ARG A C 1
ATOM 1498 O O . ARG A 1 203 ? -21.539 6.560 26.561 1.00 96.50 203 ARG A O 1
ATOM 1505 N N . VAL A 1 204 ? -19.799 5.378 27.343 1.00 97.44 204 VAL A N 1
ATOM 1506 C CA . VAL A 1 204 ? -18.867 5.828 26.291 1.00 97.44 204 VAL A CA 1
ATOM 1507 C C . VAL A 1 204 ? -19.224 5.214 24.931 1.00 97.44 204 VAL A C 1
ATOM 1509 O O . VAL A 1 204 ? -19.092 5.893 23.912 1.00 97.44 204 VAL A O 1
ATOM 1512 N N . ILE A 1 205 ? -19.743 3.980 24.898 1.00 97.81 205 ILE A N 1
ATOM 1513 C CA . ILE A 1 205 ? -20.282 3.361 23.675 1.00 97.81 205 ILE A CA 1
ATOM 1514 C C . ILE A 1 205 ? -21.434 4.192 23.106 1.00 97.81 205 ILE A C 1
ATOM 1516 O O . ILE A 1 205 ? -21.413 4.514 21.918 1.00 97.81 205 ILE A O 1
ATOM 1520 N N . GLU A 1 206 ? -22.419 4.567 23.924 1.00 98.00 206 GLU A N 1
ATOM 1521 C CA . GLU A 1 206 ? -23.556 5.360 23.442 1.00 98.00 206 GLU A CA 1
ATOM 1522 C C . GLU A 1 206 ? -23.117 6.739 22.937 1.00 98.00 206 GLU A C 1
ATOM 1524 O O . GLU A 1 206 ? -23.559 7.158 21.867 1.00 98.00 206 GLU A O 1
ATOM 1529 N N . GLN A 1 207 ? -22.151 7.384 23.601 1.00 97.69 207 GLN A N 1
ATOM 1530 C CA . GLN A 1 207 ? -21.569 8.634 23.105 1.00 97.69 207 GLN A CA 1
ATOM 1531 C C . GLN A 1 207 ? -20.846 8.451 21.760 1.00 97.69 207 GLN A C 1
ATOM 1533 O O . GLN A 1 207 ? -20.938 9.309 20.881 1.00 97.69 207 GLN A O 1
ATOM 1538 N N . ALA A 1 208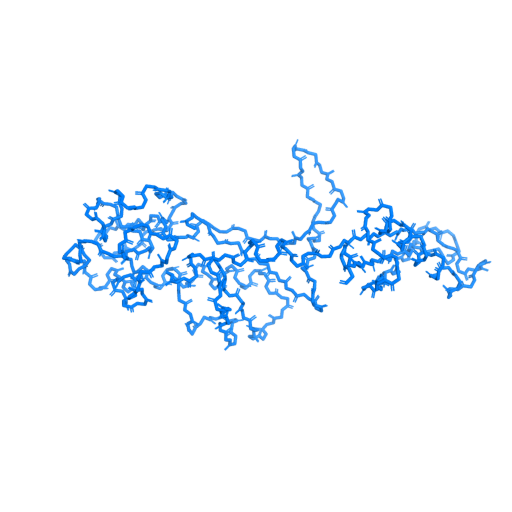 ? -20.123 7.344 21.566 1.00 97.25 208 ALA A N 1
ATOM 1539 C CA . ALA A 1 208 ? -19.466 7.056 20.293 1.00 97.25 208 ALA A CA 1
ATOM 1540 C C . ALA A 1 208 ? -20.496 6.829 19.172 1.00 97.25 208 ALA A C 1
ATOM 1542 O O . ALA A 1 208 ? -20.306 7.322 18.059 1.00 97.25 208 ALA A O 1
ATOM 1543 N N . LYS A 1 209 ? -21.613 6.150 19.472 1.00 98.00 209 LYS A N 1
ATOM 1544 C CA . LYS A 1 209 ? -22.745 5.995 18.545 1.00 98.00 209 LYS A CA 1
ATOM 1545 C C . LYS A 1 209 ? -23.418 7.328 18.220 1.00 98.00 209 LYS A C 1
ATOM 1547 O O . LYS A 1 209 ? -23.752 7.557 17.060 1.00 98.00 209 LYS A O 1
ATOM 1552 N N . ASP A 1 210 ? -23.589 8.211 19.206 1.00 97.88 210 ASP A N 1
ATOM 1553 C CA . ASP A 1 210 ? -24.112 9.570 18.996 1.00 97.88 210 ASP A CA 1
ATOM 1554 C C . ASP A 1 210 ? -23.211 10.352 18.042 1.00 97.88 210 ASP A C 1
ATOM 1556 O O . ASP A 1 210 ? -23.696 10.959 17.088 1.00 97.88 210 ASP A O 1
ATOM 1560 N N . ASN A 1 211 ? -21.893 10.269 18.242 1.00 97.25 211 ASN A N 1
ATOM 1561 C CA . ASN A 1 211 ? -20.913 10.916 17.375 1.00 97.25 211 ASN A CA 1
ATOM 1562 C C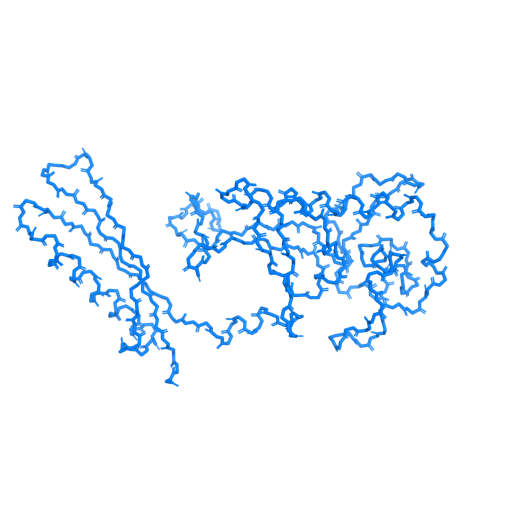 . ASN A 1 211 ? -20.961 10.357 15.943 1.00 97.25 211 ASN A C 1
ATOM 1564 O O . ASN A 1 211 ? -20.892 11.130 14.989 1.00 97.25 211 ASN A O 1
ATOM 1568 N N . ALA A 1 212 ? -21.116 9.037 15.776 1.00 96.38 212 ALA A N 1
ATOM 1569 C CA . ALA A 1 212 ? -21.275 8.416 14.459 1.00 96.38 212 ALA A CA 1
ATOM 1570 C C . ALA A 1 212 ? -22.549 8.897 13.754 1.00 96.38 212 ALA A C 1
ATOM 1572 O O . ALA A 1 212 ? -22.501 9.281 12.587 1.00 96.38 212 ALA A O 1
ATOM 1573 N N . ALA A 1 213 ? -23.676 8.930 14.470 1.00 96.94 213 ALA A N 1
ATOM 1574 C CA . ALA A 1 213 ? -24.946 9.409 13.933 1.00 96.94 213 ALA A CA 1
ATOM 1575 C C . ALA A 1 213 ? -24.878 10.896 13.547 1.00 96.94 213 ALA A C 1
ATOM 1577 O O . ALA A 1 213 ? -25.315 11.277 12.463 1.00 96.94 213 ALA A O 1
ATOM 1578 N N . ALA A 1 214 ? -24.254 11.730 14.385 1.00 96.94 214 ALA A N 1
ATOM 1579 C CA . ALA A 1 214 ? -24.019 13.142 14.089 1.00 96.94 214 ALA A CA 1
ATOM 1580 C C . ALA A 1 214 ? -23.118 13.349 12.856 1.00 96.94 214 ALA A C 1
ATOM 1582 O O . ALA A 1 214 ? -23.286 14.328 12.132 1.00 96.94 214 ALA A O 1
ATOM 1583 N N . ALA A 1 215 ? -22.194 12.420 12.594 1.00 94.06 215 ALA A N 1
ATOM 1584 C CA . ALA A 1 215 ? -21.356 12.399 11.396 1.00 94.06 215 ALA A CA 1
ATOM 1585 C C . ALA A 1 215 ? -22.060 11.820 10.149 1.00 94.06 215 ALA A C 1
ATOM 1587 O O . ALA A 1 215 ? -21.470 11.817 9.069 1.00 94.06 215 ALA A O 1
ATOM 1588 N N . GLY A 1 216 ? -23.311 11.359 10.273 1.00 94.44 216 GLY A N 1
ATOM 1589 C CA . GLY A 1 216 ? -24.134 10.872 9.162 1.00 94.44 216 GLY A CA 1
ATOM 1590 C C . GLY A 1 216 ? -24.276 9.351 9.064 1.00 94.44 216 GLY A C 1
ATOM 1591 O O . GLY A 1 216 ? -24.782 8.864 8.055 1.00 94.44 216 GLY A O 1
ATOM 1592 N N . ALA A 1 217 ? -23.845 8.588 10.073 1.00 96.06 217 ALA A N 1
ATOM 1593 C CA . ALA A 1 217 ? -24.098 7.149 10.129 1.00 96.06 217 ALA A CA 1
ATOM 1594 C C . ALA A 1 217 ? -25.566 6.839 10.474 1.00 96.06 217 ALA A C 1
ATOM 1596 O O . ALA A 1 217 ? -26.192 7.535 11.275 1.00 96.06 217 ALA A O 1
ATOM 1597 N N . ILE A 1 218 ? -26.085 5.721 9.970 1.00 96.50 218 ILE A N 1
ATOM 1598 C CA . ILE A 1 218 ? -27.332 5.120 10.451 1.00 96.50 218 ILE A CA 1
ATOM 1599 C C . ILE A 1 218 ? -27.041 4.492 11.814 1.00 96.50 218 ILE A C 1
ATOM 1601 O O . ILE A 1 218 ? -26.339 3.480 11.892 1.00 96.50 218 ILE A O 1
ATOM 1605 N N . ARG A 1 219 ? -27.562 5.092 12.892 1.00 95.81 219 ARG A N 1
ATOM 1606 C CA . ARG A 1 219 ? -27.238 4.732 14.284 1.00 95.81 219 ARG A CA 1
ATOM 1607 C C . ARG A 1 219 ? -27.393 3.237 14.565 1.00 95.81 219 ARG A C 1
ATOM 1609 O O . ARG A 1 219 ? -26.571 2.649 15.259 1.00 95.81 219 ARG A O 1
ATOM 1616 N N . GLU A 1 220 ? -28.436 2.622 14.026 1.00 95.81 220 GLU A N 1
ATOM 1617 C CA . GLU A 1 220 ? -28.799 1.222 14.260 1.00 95.81 220 GLU A CA 1
ATOM 1618 C C . GLU A 1 220 ? -27.795 0.246 13.637 1.00 95.81 220 GLU A C 1
ATOM 1620 O O . GLU A 1 220 ? -27.711 -0.905 14.052 1.00 95.81 220 GLU A O 1
ATOM 1625 N N . THR A 1 221 ? -27.017 0.712 12.659 1.00 95.69 221 THR A N 1
ATOM 1626 C CA . THR A 1 221 ? -25.944 -0.062 12.020 1.00 95.69 221 THR A CA 1
ATOM 1627 C C . THR A 1 221 ? -24.597 0.119 12.715 1.00 95.69 221 THR A C 1
ATOM 1629 O O . THR A 1 221 ? -23.601 -0.428 12.250 1.00 95.69 221 THR A O 1
ATOM 1632 N N . VAL A 1 222 ? -24.539 0.920 13.787 1.00 96.44 222 VAL A N 1
ATOM 1633 C CA . VAL A 1 222 ? -23.273 1.261 14.426 1.00 96.44 222 VAL A CA 1
ATOM 1634 C C . VAL A 1 222 ? -22.753 0.096 15.265 1.00 96.44 222 VAL A C 1
ATOM 1636 O O . VAL A 1 222 ? -23.366 -0.308 16.255 1.00 96.44 222 VAL A O 1
ATOM 1639 N N . GLU A 1 223 ? -21.571 -0.387 14.901 1.00 94.75 223 GLU A N 1
ATOM 1640 C CA . GLU A 1 223 ? -20.868 -1.489 15.551 1.00 94.75 223 GLU A CA 1
ATOM 1641 C C . GLU A 1 223 ? -19.656 -0.973 16.335 1.00 94.75 223 GLU A C 1
ATOM 1643 O O . GLU A 1 223 ? -18.925 -0.088 15.877 1.00 94.75 223 GLU A O 1
ATOM 1648 N N . VAL A 1 224 ? -19.430 -1.539 17.525 1.00 94.12 224 VAL A N 1
ATOM 1649 C CA . VAL A 1 224 ? -18.235 -1.256 18.330 1.00 94.12 224 VAL A CA 1
ATOM 1650 C C . VAL A 1 224 ? -17.056 -2.013 17.749 1.00 94.12 224 VAL A C 1
ATOM 1652 O O . VAL A 1 224 ? -17.099 -3.233 17.607 1.00 94.12 224 VAL A O 1
ATOM 1655 N N . MET A 1 225 ? -15.992 -1.276 17.451 1.00 88.19 225 MET A N 1
ATOM 1656 C CA . MET A 1 225 ? -14.789 -1.836 16.857 1.00 88.19 225 MET A CA 1
ATOM 1657 C C . MET A 1 225 ? -13.710 -2.170 17.866 1.00 88.19 225 MET A C 1
ATOM 1659 O O . MET A 1 225 ? -13.038 -3.191 17.744 1.00 88.19 225 MET A O 1
ATOM 1663 N N . ASP A 1 226 ? -13.513 -1.271 18.820 1.00 89.56 226 ASP A N 1
ATOM 1664 C CA . ASP A 1 226 ? -12.429 -1.360 19.781 1.00 89.56 226 ASP A CA 1
ATOM 1665 C C . ASP A 1 226 ? -12.803 -0.594 21.047 1.00 89.56 226 ASP A C 1
ATOM 1667 O O . ASP A 1 226 ? -13.476 0.444 20.981 1.00 89.56 226 ASP A O 1
ATOM 1671 N N . ILE A 1 227 ? -12.367 -1.128 22.183 1.00 92.69 227 ILE A N 1
ATOM 1672 C CA . ILE A 1 227 ? -12.511 -0.518 23.501 1.00 92.69 227 ILE A CA 1
ATOM 1673 C C . ILE A 1 227 ? -11.132 -0.561 24.147 1.00 92.69 227 ILE A C 1
ATOM 1675 O O . ILE A 1 227 ? -10.598 -1.636 24.416 1.00 92.69 227 ILE A O 1
ATOM 1679 N N . GLU A 1 228 ? -10.563 0.614 24.382 1.00 91.62 228 GLU A N 1
ATOM 1680 C CA . GLU A 1 228 ? -9.249 0.786 24.990 1.00 91.62 228 GLU A CA 1
ATOM 1681 C C . GLU A 1 228 ? -9.424 1.394 26.387 1.00 91.62 228 GLU A C 1
ATOM 1683 O O . GLU A 1 228 ? -10.049 2.445 26.541 1.00 91.62 228 GLU A O 1
ATOM 1688 N N . GLU A 1 229 ? -8.862 0.737 27.400 1.00 92.38 229 GLU A N 1
ATOM 1689 C CA . GLU A 1 229 ? -8.816 1.208 28.786 1.00 92.38 229 GLU A CA 1
ATOM 1690 C C . GLU A 1 229 ? -7.373 1.555 29.146 1.00 92.38 229 GLU A C 1
ATOM 1692 O O . GLU A 1 229 ? -6.485 0.701 29.133 1.00 92.38 229 GLU A O 1
ATOM 1697 N N . ILE A 1 230 ? -7.122 2.833 29.430 1.00 90.44 230 ILE A N 1
ATOM 1698 C CA . ILE A 1 230 ? -5.783 3.347 29.722 1.00 90.44 230 ILE A CA 1
ATOM 1699 C C . ILE A 1 230 ? -5.762 3.859 31.165 1.00 90.44 230 ILE A C 1
ATOM 1701 O O . ILE A 1 230 ? -6.347 4.913 31.433 1.00 90.44 230 ILE A O 1
ATOM 1705 N N . PRO A 1 231 ? -5.079 3.177 32.100 1.00 88.94 231 PRO A N 1
ATOM 1706 C CA . PRO A 1 231 ? -5.033 3.610 33.489 1.00 88.94 231 PRO A CA 1
ATOM 1707 C C . PRO A 1 231 ? -4.200 4.883 33.671 1.00 88.94 231 PRO A C 1
ATOM 1709 O O . PRO A 1 231 ? -3.092 5.019 33.144 1.00 88.94 231 PRO A O 1
ATOM 1712 N N . PHE A 1 232 ? -4.708 5.809 34.484 1.00 88.56 232 PHE A N 1
ATOM 1713 C CA . PHE A 1 232 ? -3.987 7.003 34.911 1.00 88.56 232 PHE A CA 1
ATOM 1714 C C . PHE A 1 232 ? -3.160 6.708 36.160 1.00 88.56 232 PHE A C 1
ATOM 1716 O O . PHE A 1 232 ? -3.584 6.946 37.287 1.00 88.56 232 PHE A O 1
ATOM 1723 N N . THR A 1 233 ? -1.930 6.242 35.956 1.00 83.38 233 THR A N 1
ATOM 1724 C CA . THR A 1 233 ? -1.011 5.842 37.040 1.00 83.38 233 THR A CA 1
ATOM 1725 C C . THR A 1 233 ? -0.612 6.971 37.996 1.00 83.38 233 THR A C 1
ATOM 1727 O O . THR A 1 233 ? -0.098 6.707 39.079 1.00 83.38 233 THR A O 1
ATOM 1730 N N . TYR A 1 234 ? -0.837 8.227 37.612 1.00 83.75 234 TYR A N 1
ATOM 1731 C CA . TYR A 1 234 ? -0.497 9.417 38.394 1.00 83.75 234 TYR A CA 1
ATOM 173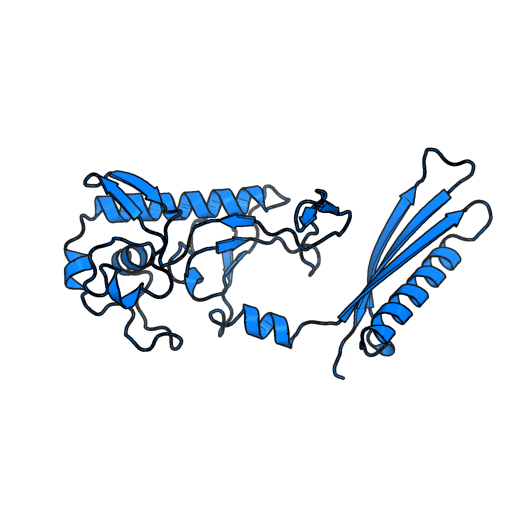2 C C . TYR A 1 234 ? -1.698 10.054 39.107 1.00 83.75 234 TYR A C 1
ATOM 1734 O O . TYR A 1 234 ? -1.534 11.075 39.775 1.00 83.75 234 TYR A O 1
ATOM 1742 N N . MET A 1 235 ? -2.908 9.507 38.950 1.00 83.44 235 MET A N 1
ATOM 1743 C CA . MET A 1 235 ? -4.106 10.040 39.597 1.00 83.44 235 MET A CA 1
ATOM 1744 C C . MET A 1 235 ? -4.525 9.164 40.787 1.00 83.44 235 MET A C 1
ATOM 1746 O O . MET A 1 235 ? -4.424 7.944 40.698 1.00 83.44 235 MET A O 1
ATOM 1750 N N . PRO A 1 236 ? -5.016 9.754 41.894 1.00 79.19 236 PRO A N 1
ATOM 1751 C CA . PRO A 1 236 ? -5.594 8.985 42.993 1.00 79.19 236 PRO A CA 1
ATOM 1752 C C . PRO A 1 236 ? -6.844 8.208 42.551 1.00 79.19 236 PRO A C 1
ATOM 1754 O O . PRO A 1 236 ? -7.632 8.721 41.751 1.00 79.19 236 PRO A O 1
ATOM 1757 N N . GLY A 1 237 ? -7.048 7.028 43.142 1.00 81.88 237 GLY A N 1
ATOM 1758 C CA . GLY A 1 237 ? -8.153 6.111 42.838 1.00 81.88 237 GLY A CA 1
ATOM 1759 C C . GLY A 1 237 ? -7.850 5.173 41.666 1.00 81.88 237 GLY A C 1
ATOM 1760 O O . GLY A 1 237 ? -6.717 5.102 41.184 1.00 81.88 237 GLY A O 1
ATOM 1761 N N . LYS A 1 238 ? -8.870 4.459 41.179 1.00 86.38 238 LYS A N 1
ATOM 1762 C CA . LYS A 1 238 ? -8.773 3.608 39.979 1.00 86.38 238 LYS A CA 1
ATOM 1763 C C . LYS A 1 238 ? -9.278 4.363 38.759 1.00 86.38 238 LYS A C 1
ATOM 1765 O O . LYS A 1 238 ? -10.333 4.052 38.209 1.00 86.38 238 LYS A O 1
ATOM 1770 N N . ARG A 1 239 ? -8.541 5.409 38.376 1.00 92.00 239 ARG A N 1
ATOM 1771 C CA . ARG A 1 239 ? -8.919 6.245 37.237 1.00 92.00 239 ARG A CA 1
ATOM 1772 C C . ARG A 1 239 ? -8.370 5.721 35.935 1.00 92.00 239 ARG A C 1
ATOM 1774 O O . ARG A 1 239 ? -7.174 5.464 35.817 1.00 92.00 239 ARG A O 1
ATOM 1781 N N . GLU A 1 240 ? -9.232 5.671 34.937 1.00 92.81 240 GLU A N 1
ATOM 1782 C CA . GLU A 1 240 ? -8.885 5.189 33.608 1.00 92.81 240 GLU A CA 1
ATOM 1783 C C . GLU A 1 240 ? -9.478 6.112 32.545 1.00 92.81 240 GLU A C 1
ATOM 1785 O O . GLU A 1 240 ? -10.454 6.830 32.778 1.00 92.81 240 GLU A O 1
ATOM 1790 N N . LYS A 1 241 ? -8.866 6.130 31.365 1.00 93.06 241 LYS A N 1
ATOM 1791 C CA . LYS A 1 241 ? -9.486 6.657 30.157 1.00 93.06 241 LYS A CA 1
ATOM 1792 C C . LYS A 1 241 ? -10.062 5.485 29.383 1.00 93.06 241 LYS A C 1
ATOM 1794 O O . LYS A 1 241 ? -9.300 4.639 28.927 1.00 93.06 241 LYS A O 1
ATOM 1799 N N . ILE A 1 242 ? -11.373 5.485 29.190 1.00 94.94 242 ILE A N 1
ATOM 1800 C CA . ILE A 1 242 ? -12.047 4.594 28.251 1.00 94.94 242 ILE A CA 1
ATOM 1801 C C . ILE A 1 242 ? -12.124 5.311 26.910 1.00 94.94 242 ILE A C 1
ATOM 1803 O O . ILE A 1 242 ? -12.626 6.434 26.830 1.00 94.94 242 ILE A O 1
ATOM 1807 N N . ARG A 1 243 ? -11.663 4.662 25.846 1.00 92.88 243 ARG A N 1
ATOM 1808 C CA . ARG A 1 243 ? -11.843 5.106 24.463 1.00 92.88 243 ARG A CA 1
ATOM 1809 C C . ARG A 1 243 ? -12.604 4.033 23.706 1.00 92.88 243 ARG A C 1
ATOM 1811 O O . ARG A 1 243 ? -12.179 2.885 23.672 1.00 92.88 243 ARG A O 1
ATOM 1818 N N . VAL A 1 244 ? -13.705 4.417 23.072 1.00 94.12 244 VAL A N 1
ATOM 1819 C CA . VAL A 1 244 ? -14.503 3.518 22.235 1.00 94.12 244 VAL A CA 1
ATOM 1820 C C . VAL A 1 244 ? -14.447 3.999 20.799 1.00 94.12 244 VAL A C 1
ATOM 1822 O O . VAL A 1 244 ? -14.661 5.182 20.528 1.00 94.12 244 VAL A O 1
ATOM 1825 N N . ARG A 1 245 ? -14.188 3.074 19.875 1.00 90.88 245 ARG A N 1
ATOM 1826 C CA . ARG A 1 245 ? -14.282 3.303 18.431 1.00 90.88 245 ARG A CA 1
ATOM 1827 C C . ARG A 1 245 ? -15.479 2.565 17.869 1.00 90.88 245 ARG A C 1
ATOM 1829 O O . ARG A 1 245 ? -15.735 1.420 18.237 1.00 90.88 245 ARG A O 1
ATOM 1836 N N . VAL A 1 246 ? -16.171 3.207 16.942 1.00 92.81 246 VAL A N 1
ATOM 1837 C CA . VAL A 1 246 ? -17.328 2.635 16.262 1.00 92.81 246 VAL A CA 1
ATOM 1838 C C . VAL A 1 246 ? -17.282 2.920 14.765 1.00 92.81 246 VAL A C 1
ATOM 1840 O O . VAL A 1 246 ? -16.586 3.838 14.319 1.00 92.81 246 VAL A O 1
ATOM 1843 N N . LYS A 1 247 ? -18.057 2.158 13.997 1.00 92.62 247 LYS A N 1
ATOM 1844 C CA . LYS A 1 247 ? -18.354 2.433 12.587 1.00 92.62 247 LYS A CA 1
ATOM 1845 C C . LYS A 1 247 ? -19.832 2.210 12.311 1.00 92.62 247 LYS A C 1
ATOM 1847 O O . LYS A 1 247 ? -20.427 1.365 12.965 1.00 92.62 247 LYS A O 1
ATOM 1852 N N . GLY A 1 248 ? -20.401 2.911 11.342 1.00 93.50 248 GLY A N 1
ATOM 1853 C CA . GLY A 1 248 ? -21.760 2.654 10.876 1.00 93.50 248 GLY A CA 1
ATOM 1854 C C . GLY A 1 248 ? -21.929 2.964 9.397 1.00 93.50 248 GLY A C 1
ATOM 1855 O O . GLY A 1 248 ? -21.168 3.737 8.811 1.00 93.50 248 GLY A O 1
ATOM 1856 N N . LYS A 1 249 ? -22.942 2.361 8.785 1.00 93.44 249 LYS A N 1
ATOM 1857 C CA . LYS A 1 249 ? -23.247 2.555 7.369 1.00 93.44 249 LYS A CA 1
ATOM 1858 C C . LYS A 1 249 ? -23.845 3.936 7.127 1.00 93.44 249 LYS A C 1
ATOM 1860 O O . LYS A 1 249 ? -24.555 4.469 7.975 1.00 93.44 249 LYS A O 1
ATOM 1865 N N . ILE A 1 250 ? -23.590 4.489 5.946 1.00 89.06 250 ILE A N 1
ATOM 1866 C CA . ILE A 1 250 ? -24.221 5.733 5.476 1.00 89.06 250 ILE A CA 1
ATOM 1867 C C . ILE A 1 250 ? -25.512 5.466 4.679 1.00 89.06 250 ILE A C 1
ATOM 1869 O O . ILE A 1 250 ? -26.420 6.292 4.664 1.00 89.06 250 ILE A O 1
ATOM 1873 N N . PHE A 1 251 ? -25.618 4.291 4.054 1.00 84.06 251 PHE A N 1
ATOM 1874 C CA . PHE A 1 251 ? -26.798 3.827 3.324 1.00 84.06 251 PHE A CA 1
ATOM 1875 C C . PHE A 1 251 ? -27.282 2.496 3.914 1.00 84.06 251 PHE A C 1
ATOM 1877 O O . PHE A 1 251 ? -26.474 1.729 4.443 1.00 84.06 251 PHE A O 1
ATOM 1884 N N . ALA A 1 252 ? -28.595 2.258 3.855 1.00 67.12 252 ALA A N 1
ATOM 1885 C CA . ALA A 1 252 ? -29.234 1.041 4.363 1.00 67.12 252 ALA A CA 1
ATOM 1886 C C . ALA A 1 252 ? -28.895 -0.190 3.509 1.00 67.12 252 ALA A C 1
ATOM 1888 O O . ALA A 1 252 ? -28.886 -0.050 2.265 1.00 67.12 252 ALA A O 1
#

Solvent-accessible surface area (backbone atoms only — not comparable to full-atom values): 13892 Å² total; per-residue (Å²): 63,39,46,40,75,46,70,37,74,54,98,90,36,66,37,61,41,93,58,70,40,65,60,98,85,40,81,35,89,62,70,45,70,37,68,51,76,42,49,50,17,28,19,11,31,53,40,60,61,87,51,46,65,77,45,69,38,69,54,46,50,40,94,43,31,71,64,36,24,23,23,44,67,20,89,41,51,19,34,38,35,42,18,43,66,70,60,66,42,82,65,60,53,88,91,46,98,56,66,76,52,81,26,59,70,57,39,72,70,48,59,65,64,29,44,52,44,45,51,51,51,53,43,53,56,51,30,55,53,50,59,76,54,51,93,60,86,66,57,40,77,41,81,45,51,32,71,35,51,53,36,49,82,71,69,93,50,67,61,44,67,46,64,46,64,63,98,65,18,61,48,35,71,59,53,52,60,75,71,55,55,36,68,28,55,27,74,41,82,47,45,59,82,81,45,59,65,68,60,55,51,51,53,31,45,52,49,8,42,51,45,18,33,75,74,54,16,42,57,92,57,48,42,81,75,49,77,46,79,46,73,42,89,89,48,86,76,55,28,29,37,42,37,27,33,29,36,12,37,69,70,136

Mean predicted aligned error: 6.4 Å

Secondary structure (DSSP, 8-state):
---EEEE-EETTEEPBPSSPEEETTEEE----B-EEEES-STTEEEEEETTEEEEEEEEE-GGGHHHHBGGGT-SB-BHHHHHHHTTS--S--TT-SS-S-S-THHHHTS-HHHHHHHHHHHHHHHHHHHHHH-SSSS-EEEE--SGGGGSS--SS-TTEEEEE--TTGGGHHHHHHHT--EEEEEEEEEETTTS-HHHHHHHHHHHHHHHHHHTT--GGG-EEEEEEEEE-TTSSSSEEEEEEEEEE-S--